Protein AF-A0A1W9QNR8-F1 (afdb_monomer)

Radius of gyration: 27.68 Å; Cα contacts (8 Å, |Δi|>4): 421; chains: 1; bounding box: 66×49×79 Å

Nearest PDB structures (foldseek):
  6i89-assembly1_A  TM=4.759E-01  e=8.189E-02  Escherichia coli
  4jiu-assembly1_A  TM=4.771E-01  e=1.289E-01  Pyrococcus abyssi GE5
  8ueo-assembly1_1Y  TM=5.677E-01  e=3.081E+00  Sus scrofa
  8bef-assembly1_Y  TM=4.023E-01  e=7.255E+00  Arabidopsis thaliana
  8e73-assembly1_AK  TM=3.625E-01  e=7.255E+00  Vigna radiata

Secondary structure (DSSP, 8-state):
-----TT---THHHHHHHHHHHHHHHHHHHHT-S-GGGS-TT-HHHHHHHHHHHHHHHHHHHHHHHHHHS-STTHHHHHHHHHHHHHHHHHHHHTTS-S--EEE-SSEEEETTTTEEEEGGGGGGS-HHHHHHHHHHHHHHHHHHHHHHTTTTS-HHHHHHHHHHHSTTSEEEE-TT--SSEEEETTTTEEEEPHHHHHS-HHHHHHHHHHHHHHHHHHHH-----TT--SHHHHHHHHHHHHHHHHHHHHHHHT--HHHHHHHHHHHHHHHHHHT----GGGTHHHHHHHHHTT-

Structure (mmCIF, N/CA/C/O backbone):
data_AF-A0A1W9QNR8-F1
#
_entry.id   AF-A0A1W9QNR8-F1
#
loop_
_atom_site.group_PDB
_atom_site.id
_atom_site.type_symbol
_atom_site.label_atom_id
_atom_site.label_alt_id
_atom_site.label_comp_id
_atom_site.label_asym_id
_atom_site.label_entity_id
_atom_site.label_seq_id
_atom_site.pdbx_PDB_ins_code
_atom_site.Cartn_x
_atom_site.Cartn_y
_atom_site.Cartn_z
_atom_site.occupancy
_atom_site.B_iso_or_equiv
_atom_site.auth_seq_id
_atom_site.auth_comp_id
_atom_site.auth_asym_id
_atom_site.auth_atom_id
_atom_site.pdbx_PDB_model_num
ATOM 1 N N . MET A 1 1 ? -9.014 -28.540 -17.971 1.00 33.28 1 MET A N 1
ATOM 2 C CA . MET A 1 1 ? -8.002 -27.464 -17.983 1.00 33.28 1 MET A CA 1
ATOM 3 C C . MET A 1 1 ? -8.290 -26.561 -16.801 1.00 33.28 1 MET A C 1
ATOM 5 O O . MET A 1 1 ? -9.314 -25.894 -16.797 1.00 33.28 1 MET A O 1
ATOM 9 N N . LYS A 1 2 ? -7.483 -26.668 -15.746 1.00 29.11 2 LYS A N 1
ATOM 10 C CA . LYS A 1 2 ? -7.668 -25.956 -14.479 1.00 29.11 2 LYS A CA 1
ATOM 11 C C . LYS A 1 2 ? -6.438 -25.060 -14.318 1.00 29.11 2 LYS A C 1
ATOM 13 O O . LYS A 1 2 ? -5.399 -25.532 -13.885 1.00 29.11 2 LYS A O 1
ATOM 18 N N . TYR A 1 3 ? -6.554 -23.819 -14.783 1.00 42.88 3 TYR A N 1
ATOM 19 C CA . TYR A 1 3 ? -5.567 -22.746 -14.610 1.00 42.88 3 TYR A CA 1
ATOM 20 C C . TYR A 1 3 ? -6.232 -21.602 -13.842 1.00 42.88 3 TYR A C 1
ATOM 22 O O . TYR A 1 3 ? -6.360 -20.482 -14.323 1.00 42.88 3 TYR A O 1
ATOM 30 N N . THR A 1 4 ? -6.728 -21.914 -12.652 1.00 38.31 4 THR A N 1
ATOM 31 C CA . THR A 1 4 ? -7.133 -20.905 -11.677 1.00 38.31 4 THR A CA 1
ATOM 32 C C . THR A 1 4 ? -6.400 -21.213 -10.386 1.00 38.31 4 THR A C 1
ATOM 34 O O . THR A 1 4 ? -6.729 -22.156 -9.666 1.00 38.31 4 THR A O 1
ATOM 37 N N . ASP A 1 5 ? -5.332 -20.448 -10.180 1.00 38.22 5 ASP A N 1
ATOM 38 C CA . ASP A 1 5 ? -4.597 -20.342 -8.929 1.00 38.22 5 ASP A CA 1
ATOM 39 C C . ASP A 1 5 ? -5.504 -19.655 -7.882 1.00 38.22 5 ASP A C 1
ATOM 41 O O . ASP A 1 5 ? -6.052 -18.587 -8.175 1.00 38.22 5 ASP A O 1
ATOM 45 N N . PRO A 1 6 ? -5.713 -20.243 -6.689 1.00 42.09 6 PRO A N 1
ATOM 46 C CA . PRO A 1 6 ? -6.524 -19.663 -5.615 1.00 42.09 6 PRO A CA 1
ATOM 47 C C . PRO A 1 6 ? -6.004 -18.336 -5.029 1.00 42.09 6 PRO A C 1
ATOM 49 O O . PRO A 1 6 ? -6.722 -17.723 -4.242 1.00 42.09 6 PRO A O 1
ATOM 52 N N . SER A 1 7 ? -4.785 -17.900 -5.372 1.00 51.69 7 SER A N 1
ATOM 53 C CA . SER A 1 7 ? -4.138 -16.693 -4.824 1.00 51.69 7 SER A CA 1
ATOM 54 C C . SER A 1 7 ? -4.406 -15.394 -5.601 1.00 51.69 7 SER A C 1
ATOM 56 O O . SER A 1 7 ? -4.156 -14.313 -5.078 1.00 51.69 7 SER A O 1
ATOM 58 N N . GLY A 1 8 ? -4.931 -15.461 -6.832 1.00 45.72 8 GLY A N 1
ATOM 59 C CA . GLY A 1 8 ? -5.221 -14.270 -7.649 1.00 45.72 8 GLY A CA 1
ATOM 60 C C . GLY A 1 8 ? -3.993 -13.462 -8.105 1.00 45.72 8 GLY A C 1
ATOM 61 O O . GLY A 1 8 ? -4.160 -12.435 -8.763 1.00 45.72 8 GLY A O 1
ATOM 62 N N . GLU A 1 9 ? -2.773 -13.915 -7.813 1.00 53.03 9 GLU A N 1
ATOM 63 C CA . GLU A 1 9 ? -1.537 -13.207 -8.137 1.00 53.03 9 GLU A CA 1
ATOM 64 C C . GLU A 1 9 ? -0.938 -13.745 -9.445 1.00 53.03 9 GLU A C 1
ATOM 66 O O . GLU A 1 9 ? -0.298 -14.795 -9.500 1.00 53.03 9 GLU A O 1
ATOM 71 N N . ILE A 1 10 ? -1.174 -13.044 -10.556 1.00 60.84 10 ILE A N 1
ATOM 72 C CA . ILE A 1 10 ? -0.630 -13.448 -11.858 1.00 60.84 10 ILE A CA 1
ATOM 73 C C . ILE A 1 10 ? 0.834 -12.992 -11.948 1.00 60.84 10 ILE A C 1
ATOM 75 O O . ILE A 1 10 ? 1.140 -11.980 -12.578 1.00 60.84 10 ILE A O 1
ATOM 79 N N . ILE A 1 11 ? 1.747 -13.765 -11.348 1.00 67.69 11 ILE A N 1
ATOM 80 C CA . ILE A 1 11 ? 3.207 -13.516 -11.325 1.00 67.69 11 ILE A CA 1
ATOM 81 C C . ILE A 1 11 ? 3.779 -13.250 -12.732 1.00 67.69 11 ILE A C 1
ATOM 83 O O . ILE A 1 11 ? 4.736 -12.498 -12.899 1.00 67.69 11 ILE A O 1
ATOM 87 N N . TRP A 1 12 ? 3.170 -13.823 -13.771 1.00 78.44 12 TRP A N 1
ATOM 88 C CA . TRP A 1 12 ? 3.613 -13.684 -15.160 1.00 78.44 12 TRP A CA 1
ATOM 89 C C . TRP A 1 12 ? 3.288 -12.326 -15.796 1.00 78.44 12 TRP A C 1
ATOM 91 O O . TRP A 1 12 ? 3.947 -11.946 -16.760 1.00 78.44 12 TRP A O 1
ATOM 101 N N . VAL A 1 13 ? 2.301 -11.577 -15.289 1.00 84.88 13 VAL A N 1
ATOM 102 C CA . VAL A 1 13 ? 1.873 -10.308 -15.910 1.00 84.88 13 VAL A CA 1
ATOM 103 C C . VAL A 1 13 ? 2.981 -9.248 -15.868 1.00 84.88 13 VAL A C 1
ATOM 105 O O . VAL A 1 13 ? 3.320 -8.731 -16.935 1.00 84.88 13 VAL A O 1
ATOM 108 N N . PRO A 1 14 ? 3.614 -8.953 -14.713 1.00 82.88 14 PRO A N 1
ATOM 109 C CA . PRO A 1 14 ? 4.744 -8.025 -14.660 1.00 82.88 14 PRO A CA 1
ATOM 110 C C . PRO A 1 14 ? 5.913 -8.446 -15.558 1.00 82.88 14 PRO A C 1
ATOM 112 O O . PRO A 1 14 ? 6.543 -7.595 -16.180 1.00 82.88 14 PRO A O 1
ATOM 115 N N . ILE A 1 15 ? 6.166 -9.754 -15.679 1.00 89.06 15 ILE A N 1
ATOM 116 C CA . ILE A 1 15 ? 7.220 -10.310 -16.540 1.00 89.06 15 ILE A CA 1
ATOM 117 C C . ILE A 1 15 ? 6.921 -10.018 -18.009 1.00 89.06 15 ILE A C 1
ATOM 119 O O . ILE A 1 15 ? 7.785 -9.523 -18.727 1.00 89.06 15 ILE A O 1
ATOM 123 N N . VAL A 1 16 ? 5.697 -10.293 -18.465 1.00 90.50 16 VAL A N 1
ATOM 124 C CA . VAL A 1 16 ? 5.299 -10.066 -19.862 1.00 90.50 16 VAL A CA 1
ATOM 125 C C . VAL A 1 16 ? 5.319 -8.576 -20.196 1.00 90.50 16 VAL A C 1
ATOM 127 O O . VAL A 1 16 ? 5.872 -8.197 -21.226 1.00 90.50 16 VAL A O 1
ATOM 130 N N . ILE A 1 17 ? 4.779 -7.721 -19.320 1.00 87.50 17 ILE A N 1
ATOM 131 C CA . ILE A 1 17 ? 4.818 -6.261 -19.503 1.00 87.50 17 ILE A CA 1
ATOM 132 C C . ILE A 1 17 ? 6.269 -5.782 -19.587 1.00 87.50 17 ILE A C 1
ATOM 134 O O . ILE A 1 17 ? 6.630 -5.061 -20.518 1.00 87.50 17 ILE A O 1
ATOM 138 N N . GLY A 1 18 ? 7.108 -6.226 -18.650 1.00 89.12 18 GLY A N 1
ATOM 139 C CA . GLY A 1 18 ? 8.528 -5.910 -18.629 1.00 89.12 18 GLY A CA 1
ATOM 140 C C . GLY A 1 18 ? 9.238 -6.349 -19.908 1.00 89.12 18 GLY A C 1
ATOM 141 O O . GLY A 1 18 ? 9.967 -5.558 -20.499 1.00 89.12 18 GLY A O 1
ATOM 142 N N . ALA A 1 19 ? 8.980 -7.565 -20.391 1.00 93.94 19 ALA A N 1
ATOM 143 C CA . ALA A 1 19 ? 9.580 -8.089 -21.614 1.00 93.94 19 ALA A CA 1
ATOM 144 C C . ALA A 1 19 ? 9.135 -7.321 -22.867 1.00 93.94 19 ALA A C 1
ATOM 146 O O . ALA A 1 19 ? 9.961 -7.030 -23.731 1.00 93.94 19 ALA A O 1
ATOM 147 N N . VAL A 1 20 ? 7.859 -6.941 -22.970 1.00 94.56 20 VAL A N 1
ATOM 148 C CA . VAL A 1 20 ? 7.348 -6.141 -24.098 1.00 94.56 20 VAL A CA 1
ATOM 149 C C . VAL A 1 20 ? 7.989 -4.753 -24.115 1.00 94.56 20 VAL A C 1
ATOM 151 O O . VAL A 1 20 ? 8.515 -4.333 -25.147 1.00 94.56 20 VAL A O 1
ATOM 154 N N . ILE A 1 21 ? 8.011 -4.064 -22.969 1.00 90.88 21 ILE A N 1
ATOM 155 C CA . ILE A 1 21 ? 8.660 -2.751 -22.841 1.00 90.88 21 ILE A CA 1
ATOM 156 C C . ILE A 1 21 ? 10.156 -2.878 -23.139 1.00 90.88 21 ILE A C 1
ATOM 158 O O . ILE A 1 21 ? 10.699 -2.099 -23.918 1.00 90.88 21 ILE A O 1
ATOM 162 N N . GLY A 1 22 ? 10.820 -3.886 -22.575 1.00 92.81 22 GLY A N 1
ATOM 163 C CA . GLY A 1 22 ? 12.239 -4.140 -22.781 1.00 92.81 22 GLY A CA 1
ATOM 164 C C . GLY A 1 22 ? 12.587 -4.420 -24.243 1.00 92.81 22 GLY A C 1
ATOM 1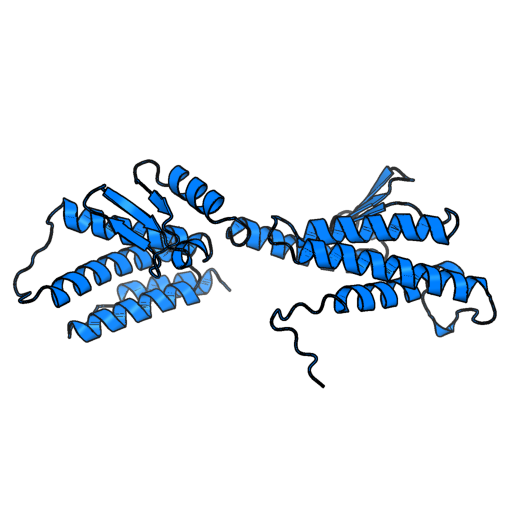65 O O . GLY A 1 22 ? 13.550 -3.854 -24.756 1.00 92.81 22 GLY A O 1
ATOM 166 N N . THR A 1 23 ? 11.768 -5.207 -24.948 1.00 96.50 23 THR A N 1
ATOM 167 C CA . THR A 1 23 ? 11.908 -5.450 -26.395 1.00 96.50 23 THR A CA 1
ATOM 168 C C . THR A 1 23 ? 11.868 -4.137 -27.170 1.00 96.50 23 THR A C 1
ATOM 170 O O . THR A 1 23 ? 12.724 -3.883 -28.019 1.00 96.50 23 THR A O 1
ATOM 173 N N . TYR A 1 24 ? 10.889 -3.286 -26.854 1.00 94.44 24 TYR A N 1
ATOM 174 C CA . TYR A 1 24 ? 10.724 -1.992 -27.505 1.00 94.44 24 TYR A CA 1
ATOM 175 C C . TYR A 1 24 ? 11.905 -1.050 -27.233 1.00 94.44 24 TYR A C 1
ATOM 177 O O . TYR A 1 24 ? 12.427 -0.422 -28.157 1.00 94.44 24 TYR A O 1
ATOM 185 N N . MET A 1 25 ? 12.377 -0.993 -25.985 1.00 93.38 25 MET A N 1
ATOM 186 C CA . MET A 1 25 ? 13.546 -0.194 -25.612 1.00 93.38 25 MET A CA 1
ATOM 187 C C . MET A 1 25 ? 14.819 -0.703 -26.295 1.00 93.38 25 MET A C 1
ATOM 189 O O . MET A 1 25 ? 15.598 0.099 -26.799 1.00 93.38 25 MET A O 1
ATOM 193 N N . GLY A 1 26 ? 15.004 -2.022 -26.391 1.00 92.62 26 GLY A N 1
ATOM 194 C CA . GLY A 1 26 ? 16.117 -2.630 -27.119 1.00 92.62 26 GLY A CA 1
ATOM 195 C C . GLY A 1 26 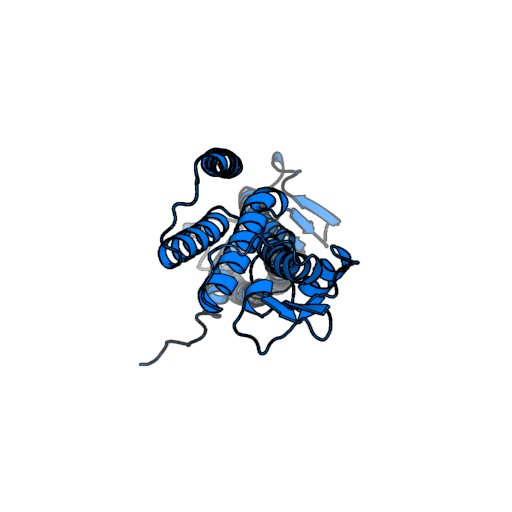? 16.113 -2.276 -28.610 1.00 92.62 26 GLY A C 1
ATOM 196 O O . GLY A 1 26 ? 17.136 -1.846 -29.145 1.00 92.62 26 GLY A O 1
ATOM 197 N N . GLY A 1 27 ? 14.956 -2.379 -29.273 1.00 93.62 27 GLY A N 1
ATOM 198 C CA . GLY A 1 27 ? 14.793 -1.967 -30.673 1.00 93.62 27 GLY A CA 1
ATOM 199 C C . GLY A 1 27 ? 15.075 -0.477 -30.885 1.00 93.62 27 GLY A C 1
ATOM 200 O O . GLY A 1 27 ? 15.816 -0.114 -31.802 1.00 93.62 27 GLY A O 1
ATOM 201 N N . THR A 1 28 ? 14.586 0.363 -29.970 1.00 93.75 28 THR A N 1
ATOM 202 C CA . THR A 1 28 ? 14.855 1.808 -29.960 1.00 93.75 28 THR A CA 1
ATOM 203 C C . THR A 1 28 ? 16.351 2.096 -29.836 1.00 93.75 28 THR A C 1
ATOM 205 O O . THR A 1 28 ? 16.889 2.888 -30.602 1.00 93.75 28 THR A O 1
ATOM 208 N N . LEU A 1 29 ? 17.055 1.428 -28.916 1.00 93.00 29 LEU A N 1
ATOM 209 C CA . LEU A 1 29 ? 18.497 1.609 -28.705 1.00 93.00 29 LEU A CA 1
ATOM 210 C C . LEU A 1 29 ? 19.339 1.121 -29.891 1.00 93.00 29 LEU A C 1
ATOM 212 O O . LEU A 1 29 ? 20.359 1.727 -30.216 1.00 93.00 29 LEU A O 1
ATOM 216 N N . ALA A 1 30 ? 18.934 0.034 -30.553 1.00 94.38 30 ALA A N 1
ATOM 217 C CA . ALA A 1 30 ? 19.658 -0.476 -31.714 1.00 94.38 30 ALA A CA 1
ATOM 218 C C . ALA A 1 30 ? 19.611 0.487 -32.907 1.00 94.38 30 ALA A C 1
ATOM 220 O O . ALA A 1 30 ? 20.623 0.616 -33.604 1.00 94.38 30 ALA A O 1
ATOM 221 N N . ASN A 1 31 ? 18.465 1.151 -33.093 1.00 94.81 31 ASN A N 1
ATOM 222 C CA . ASN A 1 31 ? 18.139 1.974 -34.260 1.00 94.81 31 ASN A CA 1
ATOM 223 C C . ASN A 1 31 ? 18.207 3.485 -33.999 1.00 94.81 31 ASN A C 1
ATOM 225 O O . ASN A 1 31 ? 18.169 4.264 -34.945 1.00 94.81 31 ASN A O 1
ATOM 229 N N . ASN A 1 32 ? 18.323 3.904 -32.736 1.00 92.44 32 ASN A N 1
ATOM 230 C CA . ASN A 1 32 ? 18.239 5.301 -32.306 1.00 92.44 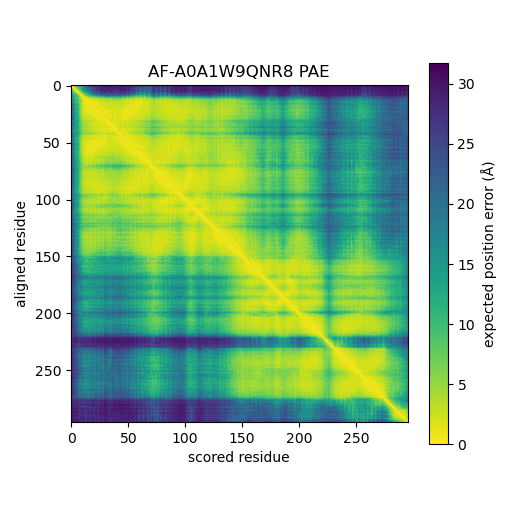32 ASN A CA 1
ATOM 231 C C . ASN A 1 32 ? 16.949 6.007 -32.781 1.00 92.44 32 ASN A C 1
ATOM 233 O O . ASN A 1 32 ? 16.954 7.198 -33.088 1.00 92.44 32 ASN A O 1
ATOM 237 N N . ASP A 1 33 ? 15.847 5.258 -32.855 1.00 92.19 33 ASP A N 1
ATOM 238 C CA . ASP A 1 33 ? 14.534 5.735 -33.295 1.00 92.19 33 ASP A CA 1
ATOM 239 C C . ASP A 1 33 ? 13.441 5.057 -32.461 1.00 92.19 33 ASP A C 1
ATOM 241 O O . ASP A 1 33 ? 13.466 3.844 -32.258 1.00 92.19 33 ASP A O 1
ATOM 245 N N . TYR A 1 34 ? 12.474 5.833 -31.978 1.00 89.56 34 TYR A N 1
ATOM 246 C CA . TYR A 1 34 ? 11.337 5.325 -31.210 1.00 89.56 34 TYR A CA 1
ATOM 247 C C . TYR A 1 34 ? 10.250 4.703 -32.095 1.00 89.56 34 TYR A C 1
ATOM 249 O O . TYR A 1 34 ? 9.388 4.001 -31.582 1.00 89.56 34 TYR A O 1
ATOM 257 N N . ASN A 1 35 ? 10.245 4.946 -33.408 1.00 92.94 35 ASN A N 1
ATOM 258 C CA . ASN A 1 35 ? 9.248 4.383 -34.310 1.00 92.94 35 ASN A CA 1
ATOM 259 C C . ASN A 1 35 ? 9.657 2.977 -34.791 1.00 92.94 35 ASN A C 1
ATOM 261 O O . ASN A 1 35 ? 10.582 2.873 -35.600 1.00 92.94 35 ASN A O 1
ATOM 265 N N . PRO A 1 36 ? 8.940 1.901 -34.405 1.00 92.31 36 PRO A N 1
ATOM 266 C CA . PRO A 1 36 ? 9.285 0.544 -34.825 1.00 92.31 36 PRO A CA 1
ATOM 267 C C . PRO A 1 36 ? 9.243 0.339 -36.337 1.00 92.31 36 PRO A C 1
ATOM 269 O O . PRO A 1 36 ? 10.004 -0.457 -36.873 1.00 92.31 36 PRO A O 1
ATOM 272 N N . ALA A 1 37 ? 8.400 1.092 -37.050 1.00 95.94 37 ALA A N 1
ATOM 273 C CA . ALA A 1 37 ? 8.314 0.997 -38.505 1.00 95.94 37 ALA A CA 1
ATOM 274 C C . ALA A 1 37 ? 9.604 1.444 -39.218 1.00 95.94 37 ALA A C 1
ATOM 276 O O . ALA A 1 37 ? 9.826 1.058 -40.362 1.00 95.94 37 ALA A O 1
ATOM 277 N N . ASN A 1 38 ? 10.445 2.236 -38.545 1.00 95.25 38 ASN A N 1
ATOM 278 C CA . ASN A 1 38 ? 11.709 2.736 -39.081 1.00 95.25 38 ASN A CA 1
ATOM 279 C C . ASN A 1 38 ? 12.909 1.851 -38.710 1.00 95.25 38 ASN A C 1
ATOM 281 O O . ASN A 1 38 ? 14.033 2.156 -39.105 1.00 95.25 38 ASN A O 1
ATOM 285 N N . TRP A 1 39 ? 12.709 0.791 -37.923 1.00 96.94 39 TRP A N 1
ATOM 286 C CA . TRP A 1 39 ? 13.813 -0.053 -37.478 1.00 96.94 39 TRP A CA 1
ATOM 287 C C . TRP A 1 39 ? 14.366 -0.911 -38.614 1.00 96.94 39 TRP A C 1
ATOM 289 O O . TRP A 1 39 ? 13.632 -1.463 -39.435 1.00 96.94 39 TRP A O 1
ATOM 299 N N . ASP A 1 40 ? 15.685 -1.081 -38.624 1.00 95.75 40 ASP A N 1
ATOM 300 C CA . ASP A 1 40 ? 16.362 -1.975 -39.548 1.00 95.75 40 ASP A CA 1
ATOM 301 C C . ASP A 1 40 ? 16.245 -3.426 -39.063 1.00 95.75 40 ASP A C 1
ATOM 303 O O . ASP A 1 40 ? 17.084 -3.938 -38.315 1.00 95.75 40 ASP A O 1
ATOM 307 N N . TYR A 1 41 ? 15.187 -4.104 -39.506 1.00 95.31 41 TYR A N 1
ATOM 308 C CA . TYR A 1 4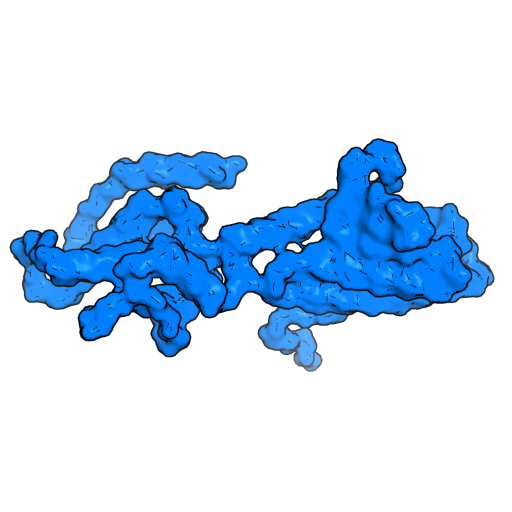1 ? 14.943 -5.520 -39.220 1.00 95.31 41 TYR A CA 1
ATOM 309 C C . TYR A 1 41 ? 15.865 -6.481 -39.983 1.00 95.31 41 TYR A C 1
ATOM 311 O O . TYR A 1 41 ? 15.836 -7.683 -39.711 1.00 95.31 41 TYR A O 1
ATOM 319 N N . SER A 1 42 ? 16.689 -5.988 -40.914 1.00 95.50 42 SER A N 1
ATOM 320 C CA . SER A 1 42 ? 17.728 -6.801 -41.557 1.00 95.50 42 SER A CA 1
ATOM 321 C C . SER A 1 42 ? 18.994 -6.910 -40.695 1.00 95.50 42 SER A C 1
ATOM 323 O O . SER A 1 42 ? 19.799 -7.825 -40.875 1.00 95.50 42 SER A O 1
ATOM 325 N N . SER A 1 43 ? 19.144 -6.023 -39.705 1.00 94.44 43 SER A N 1
ATOM 326 C CA . SER A 1 43 ? 20.289 -5.987 -38.803 1.00 94.44 43 SER A CA 1
ATOM 327 C C . SER A 1 43 ? 20.174 -6.998 -37.662 1.00 94.44 43 SER A C 1
ATOM 329 O O . SER A 1 43 ? 19.257 -6.954 -36.836 1.00 94.44 43 SER A O 1
ATOM 331 N N . GLY A 1 44 ? 21.190 -7.857 -37.529 1.00 92.81 44 GLY A N 1
ATOM 332 C CA . GLY A 1 44 ? 21.341 -8.737 -36.366 1.00 92.81 44 GLY A CA 1
ATOM 333 C C . GLY A 1 44 ? 21.454 -7.972 -35.038 1.00 92.81 44 GLY A C 1
ATOM 334 O O . GLY A 1 44 ? 21.078 -8.505 -33.996 1.00 92.81 44 GLY A O 1
ATOM 335 N N . LYS A 1 45 ? 21.897 -6.702 -35.066 1.00 93.62 45 LYS A N 1
ATOM 336 C CA . LYS A 1 45 ? 21.935 -5.826 -33.883 1.00 93.62 45 LYS A CA 1
ATOM 337 C C . LYS A 1 45 ? 20.524 -5.508 -33.382 1.00 93.62 45 LYS A C 1
ATOM 339 O O . LYS A 1 45 ? 20.298 -5.576 -32.178 1.00 93.62 45 LYS A O 1
ATOM 344 N N . THR A 1 46 ? 19.584 -5.210 -34.284 1.00 95.44 46 THR A N 1
ATOM 345 C CA . THR A 1 46 ? 18.180 -4.928 -33.938 1.00 95.44 46 THR A CA 1
ATOM 346 C C . THR A 1 46 ? 17.558 -6.116 -33.216 1.00 95.44 46 THR A C 1
ATOM 348 O O . THR A 1 46 ? 17.078 -5.969 -32.094 1.00 95.44 46 THR A O 1
ATOM 351 N N . TRP A 1 47 ? 17.661 -7.313 -33.796 1.00 95.62 47 TRP A N 1
ATOM 352 C CA . TRP A 1 47 ? 17.152 -8.537 -33.174 1.00 95.62 47 TRP A CA 1
ATOM 353 C C . TRP A 1 47 ? 17.861 -8.874 -31.860 1.00 95.62 47 TRP A C 1
ATOM 355 O O . TRP A 1 47 ? 17.201 -9.232 -30.886 1.00 95.62 47 TRP A O 1
ATOM 365 N N . GLY A 1 48 ? 19.187 -8.719 -31.807 1.00 94.56 48 GLY A N 1
ATOM 366 C CA . GLY A 1 48 ? 19.977 -8.974 -30.604 1.00 94.56 48 GLY A CA 1
ATOM 367 C C . GLY A 1 48 ? 19.596 -8.060 -29.439 1.00 94.56 48 GLY A C 1
ATOM 368 O O . GLY A 1 48 ? 19.390 -8.539 -28.326 1.00 94.56 48 GLY A O 1
ATOM 369 N N . TYR A 1 49 ? 19.440 -6.757 -29.686 1.00 96.75 49 TYR A N 1
ATOM 370 C CA . TYR A 1 49 ? 19.057 -5.795 -28.650 1.00 96.75 49 TYR A CA 1
ATOM 371 C C . TYR A 1 49 ? 17.585 -5.944 -28.260 1.00 96.75 49 TYR A C 1
ATOM 373 O O . TYR A 1 49 ? 17.271 -5.834 -27.081 1.00 96.75 49 TYR A O 1
ATOM 381 N N . MET A 1 50 ? 16.685 -6.235 -29.205 1.00 97.31 50 MET A N 1
ATOM 382 C CA . MET A 1 50 ? 15.288 -6.563 -28.895 1.00 97.31 50 MET A CA 1
ATOM 383 C C . MET A 1 50 ? 15.198 -7.794 -27.984 1.00 97.31 50 MET A C 1
ATOM 385 O O . MET A 1 50 ? 14.500 -7.753 -26.976 1.00 97.31 50 MET A O 1
ATOM 389 N N . ALA A 1 51 ? 15.937 -8.865 -28.289 1.00 96.06 51 ALA A N 1
ATOM 390 C CA . ALA A 1 51 ? 15.966 -10.073 -27.466 1.00 96.06 51 ALA A CA 1
ATOM 391 C C . ALA A 1 51 ? 16.611 -9.828 -26.090 1.00 96.06 51 ALA A C 1
ATOM 393 O O . ALA A 1 51 ? 16.054 -10.233 -25.069 1.00 96.06 51 ALA A O 1
ATOM 394 N N . GLY A 1 52 ? 17.750 -9.127 -26.043 1.00 94.94 52 GLY A N 1
ATOM 395 C CA . GLY A 1 52 ? 18.408 -8.741 -24.790 1.00 94.94 52 GLY A CA 1
ATOM 396 C C . GLY A 1 52 ? 17.512 -7.860 -23.920 1.00 94.94 52 GLY A C 1
ATOM 397 O O . GLY A 1 52 ? 17.347 -8.119 -22.727 1.00 94.94 52 GLY A O 1
ATOM 398 N N . GLY A 1 53 ? 16.850 -6.886 -24.542 1.00 94.62 53 GLY A N 1
ATOM 399 C CA . GLY A 1 53 ? 15.850 -6.034 -23.917 1.00 94.62 53 GLY A CA 1
ATOM 400 C C . GLY A 1 53 ? 14.658 -6.826 -23.386 1.00 94.62 53 GLY A C 1
ATOM 401 O O . GLY A 1 53 ? 14.246 -6.593 -22.255 1.00 94.62 53 GLY A O 1
ATOM 402 N N . ALA A 1 54 ? 14.138 -7.801 -24.135 1.00 96.38 54 ALA A N 1
ATOM 403 C CA . ALA A 1 54 ? 13.045 -8.662 -23.683 1.00 96.38 54 ALA A CA 1
ATOM 404 C C . ALA A 1 54 ? 13.408 -9.445 -22.413 1.00 96.38 54 ALA A C 1
ATOM 406 O O . ALA A 1 54 ? 12.632 -9.485 -21.459 1.00 96.38 54 ALA A O 1
ATOM 407 N N . ILE A 1 55 ? 14.603 -10.044 -22.389 1.00 96.12 55 ILE A N 1
ATOM 408 C CA . ILE A 1 55 ? 15.095 -10.824 -21.249 1.00 96.12 55 ILE A CA 1
ATOM 409 C C . ILE A 1 55 ? 15.271 -9.920 -20.029 1.00 96.12 55 ILE A C 1
ATOM 411 O O . ILE A 1 55 ? 14.715 -10.200 -18.968 1.00 96.12 55 ILE A O 1
ATOM 415 N N . VAL A 1 56 ? 16.010 -8.818 -20.181 1.00 95.25 56 VAL A N 1
ATOM 416 C CA . VAL A 1 56 ? 16.283 -7.887 -19.078 1.00 95.25 56 VAL A CA 1
ATOM 417 C C . VAL A 1 56 ? 14.996 -7.250 -18.574 1.00 95.25 56 VAL A C 1
ATOM 419 O O . VAL A 1 56 ? 14.748 -7.257 -17.373 1.00 95.25 56 VAL A O 1
ATOM 422 N N . GLY A 1 57 ? 14.136 -6.785 -19.477 1.00 91.94 57 GLY A N 1
ATOM 423 C CA . GLY A 1 57 ? 12.845 -6.210 -19.130 1.00 91.94 57 GLY A CA 1
ATOM 424 C C . GLY A 1 57 ? 11.948 -7.203 -18.393 1.00 91.94 57 GLY A C 1
ATOM 425 O O . GLY A 1 57 ? 11.325 -6.835 -17.400 1.00 91.94 57 GLY A O 1
ATOM 426 N N . GLY A 1 58 ? 11.920 -8.472 -18.812 1.00 91.50 58 GLY A N 1
ATOM 427 C CA . GLY A 1 58 ? 11.172 -9.523 -18.122 1.00 91.50 58 GLY A CA 1
ATOM 428 C C . GLY A 1 58 ? 11.686 -9.788 -16.705 1.00 91.50 58 GLY A C 1
ATOM 429 O O . GLY A 1 58 ? 10.891 -9.866 -15.767 1.00 91.50 58 GLY A O 1
ATOM 430 N N . ILE A 1 59 ? 13.009 -9.854 -16.525 1.00 93.38 59 ILE A N 1
ATOM 431 C CA . ILE A 1 59 ? 13.641 -10.010 -15.205 1.00 93.38 59 ILE A CA 1
ATOM 432 C C . ILE A 1 59 ? 13.346 -8.788 -14.322 1.00 93.38 59 ILE A C 1
ATOM 434 O O . ILE A 1 59 ? 12.954 -8.936 -13.166 1.00 93.38 59 ILE A O 1
ATOM 438 N N . SER A 1 60 ? 13.470 -7.574 -14.853 1.00 90.88 60 SER A N 1
ATOM 439 C CA . SER A 1 60 ? 13.127 -6.346 -14.130 1.00 90.88 60 SER A CA 1
ATOM 440 C C . SER A 1 60 ? 11.659 -6.296 -13.727 1.00 90.88 60 SER A C 1
ATOM 442 O O . SER A 1 60 ? 11.351 -5.919 -12.598 1.00 90.88 60 SER A O 1
ATOM 444 N N . GLY A 1 61 ? 10.759 -6.711 -14.621 1.00 86.69 61 GLY A N 1
ATOM 445 C CA . GLY A 1 61 ? 9.331 -6.838 -14.345 1.00 86.69 61 GLY A CA 1
ATOM 446 C C . GLY A 1 61 ? 9.044 -7.839 -13.227 1.00 86.69 61 GLY A C 1
ATOM 447 O O . GLY A 1 61 ? 8.255 -7.536 -12.335 1.00 86.69 61 GLY A O 1
ATOM 448 N N . TYR A 1 62 ? 9.739 -8.982 -13.217 1.00 89.88 62 TYR A N 1
ATOM 449 C CA . TYR A 1 62 ? 9.667 -9.963 -12.130 1.00 89.88 62 TYR A CA 1
ATOM 450 C C . TYR A 1 62 ? 10.064 -9.353 -10.780 1.00 89.88 62 TYR A C 1
ATOM 452 O O . TYR A 1 62 ? 9.276 -9.387 -9.837 1.00 89.88 62 TYR A O 1
ATOM 460 N N . PHE A 1 63 ? 11.256 -8.753 -10.685 1.00 88.06 63 PHE A N 1
ATOM 461 C CA . PHE A 1 63 ? 11.739 -8.171 -9.428 1.00 88.06 63 PHE A CA 1
ATOM 462 C C . PHE A 1 63 ? 10.873 -6.997 -8.962 1.00 88.06 63 PHE A C 1
ATOM 464 O O . PHE A 1 63 ? 10.537 -6.918 -7.783 1.00 88.06 63 PHE A O 1
ATOM 471 N N . GLY A 1 64 ? 10.477 -6.109 -9.878 1.00 86.38 64 GLY A N 1
ATOM 472 C CA . GLY A 1 64 ? 9.595 -4.986 -9.566 1.00 86.38 64 GLY A CA 1
ATOM 473 C C . GLY A 1 64 ? 8.236 -5.435 -9.054 1.00 86.38 64 GLY A C 1
ATOM 474 O O . GLY A 1 64 ? 7.779 -4.940 -8.028 1.00 86.38 64 GLY A O 1
ATOM 475 N N . GLY A 1 65 ? 7.619 -6.401 -9.741 1.00 83.94 65 GLY A N 1
ATOM 476 C CA . GLY A 1 65 ? 6.332 -6.971 -9.353 1.00 83.94 65 GLY A CA 1
ATOM 477 C C . GLY A 1 65 ? 6.397 -7.694 -8.012 1.00 83.94 65 GLY A C 1
ATOM 478 O O . GLY A 1 65 ? 5.566 -7.436 -7.150 1.00 83.94 65 GLY A O 1
ATOM 479 N N . MET A 1 66 ? 7.421 -8.527 -7.801 1.00 87.50 66 MET A N 1
ATOM 480 C CA . MET A 1 66 ? 7.619 -9.258 -6.548 1.00 87.50 66 MET A CA 1
ATOM 481 C C . MET A 1 66 ? 7.793 -8.311 -5.359 1.00 87.50 66 MET A C 1
ATOM 483 O O . MET A 1 66 ? 7.183 -8.528 -4.319 1.00 87.50 66 MET A O 1
ATOM 487 N N . ILE A 1 67 ? 8.599 -7.253 -5.501 1.00 85.38 67 ILE A N 1
ATOM 488 C CA . ILE A 1 67 ? 8.788 -6.274 -4.425 1.00 85.38 67 ILE A CA 1
ATOM 489 C C . ILE A 1 67 ? 7.500 -5.478 -4.200 1.00 85.38 67 ILE A C 1
ATOM 491 O O . ILE A 1 67 ? 7.086 -5.342 -3.053 1.00 85.38 67 ILE A O 1
ATOM 495 N N . ALA A 1 68 ? 6.833 -5.004 -5.256 1.00 82.31 68 ALA A N 1
ATOM 496 C CA . ALA A 1 68 ? 5.587 -4.242 -5.139 1.00 82.31 68 ALA A CA 1
ATOM 497 C C . ALA A 1 68 ? 4.447 -5.045 -4.486 1.00 82.31 68 ALA A C 1
ATOM 499 O O . ALA A 1 68 ? 3.645 -4.478 -3.742 1.00 82.31 68 ALA A O 1
ATOM 500 N N . ALA A 1 69 ? 4.418 -6.361 -4.711 1.00 77.81 69 ALA A N 1
ATOM 501 C CA . ALA A 1 69 ? 3.487 -7.296 -4.086 1.00 77.81 69 ALA A CA 1
ATOM 502 C C . ALA A 1 69 ? 3.728 -7.511 -2.585 1.00 77.81 69 ALA A C 1
ATOM 504 O O . ALA A 1 69 ? 2.832 -7.963 -1.874 1.00 77.81 69 ALA A O 1
ATOM 505 N N . THR A 1 70 ? 4.917 -7.182 -2.072 1.00 78.44 70 THR A N 1
ATOM 506 C CA . THR A 1 70 ? 5.175 -7.310 -0.636 1.00 78.44 70 THR A CA 1
ATOM 507 C C . THR A 1 70 ? 4.356 -6.307 0.180 1.00 78.44 70 THR A C 1
ATOM 509 O O . THR A 1 70 ? 3.992 -5.221 -0.277 1.00 78.44 70 THR A O 1
ATOM 512 N N . GLU A 1 71 ? 4.100 -6.656 1.438 1.00 72.69 71 GLU A N 1
ATOM 513 C CA . GLU A 1 71 ? 3.403 -5.792 2.397 1.00 72.69 71 GLU A CA 1
ATOM 514 C C . GLU A 1 71 ? 4.344 -4.807 3.110 1.00 72.69 71 GLU A C 1
ATOM 516 O O . GLU A 1 71 ? 3.938 -4.143 4.060 1.00 72.69 71 GLU A O 1
ATOM 521 N N . ILE A 1 72 ? 5.601 -4.687 2.668 1.00 78.69 72 ILE A N 1
ATOM 522 C CA . ILE A 1 72 ? 6.563 -3.789 3.310 1.00 78.69 72 ILE A CA 1
ATOM 523 C C . ILE A 1 72 ? 6.210 -2.315 3.042 1.00 78.69 72 ILE A C 1
ATOM 525 O O . ILE A 1 72 ? 5.641 -1.980 1.996 1.00 78.69 72 ILE A O 1
ATOM 529 N N . PRO A 1 73 ? 6.588 -1.395 3.945 1.00 78.81 73 PRO A N 1
ATOM 530 C CA . PRO A 1 73 ? 6.452 0.031 3.693 1.00 78.81 73 PRO A CA 1
ATOM 531 C C . PRO A 1 73 ? 7.145 0.448 2.392 1.00 78.81 73 PRO A C 1
ATOM 533 O O . PRO A 1 73 ? 8.299 0.096 2.157 1.00 78.81 73 PRO A O 1
ATOM 536 N N . MET A 1 74 ? 6.451 1.250 1.582 1.00 86.00 74 MET A N 1
ATOM 537 C CA . MET A 1 74 ? 6.953 1.760 0.300 1.00 86.00 74 MET A CA 1
ATOM 538 C C . MET A 1 74 ? 7.257 0.664 -0.741 1.00 86.00 74 MET A C 1
ATOM 540 O O . MET A 1 74 ? 8.192 0.802 -1.534 1.00 86.00 74 MET A O 1
ATOM 544 N N . SER A 1 75 ? 6.502 -0.443 -0.735 1.00 86.75 75 SER A N 1
ATOM 545 C CA . SER A 1 75 ? 6.743 -1.584 -1.624 1.00 86.75 75 SER A CA 1
ATOM 546 C C . SER A 1 75 ? 6.703 -1.220 -3.114 1.00 86.75 75 SER A C 1
ATOM 548 O O . SER A 1 75 ? 7.542 -1.709 -3.871 1.00 86.75 75 SER A O 1
ATOM 550 N N . ASN A 1 76 ? 5.816 -0.318 -3.555 1.00 86.44 76 ASN A N 1
ATOM 551 C CA . ASN A 1 76 ? 5.793 0.123 -4.953 1.00 86.44 76 ASN A CA 1
ATOM 552 C C . ASN A 1 76 ? 7.038 0.950 -5.293 1.00 86.44 76 ASN A C 1
ATOM 554 O O . ASN A 1 76 ? 7.667 0.709 -6.323 1.00 86.44 76 ASN A O 1
ATOM 558 N N . THR A 1 77 ? 7.441 1.885 -4.428 1.00 90.06 77 THR A N 1
ATOM 559 C CA . THR A 1 77 ? 8.672 2.672 -4.611 1.00 90.06 77 THR A CA 1
ATOM 560 C C . THR A 1 77 ? 9.907 1.775 -4.661 1.00 90.06 77 THR A C 1
ATOM 562 O O . THR A 1 77 ? 10.742 1.922 -5.554 1.00 90.06 77 THR A O 1
ATOM 565 N N . LEU A 1 78 ? 10.014 0.810 -3.745 1.00 91.31 78 LEU A N 1
ATOM 566 C CA . LEU A 1 78 ? 11.108 -0.162 -3.728 1.00 91.31 78 LEU A CA 1
ATOM 567 C C . LEU A 1 78 ? 11.072 -1.074 -4.960 1.00 91.31 78 LEU A C 1
ATOM 569 O O . LEU A 1 78 ? 12.125 -1.408 -5.501 1.00 91.31 78 LEU A O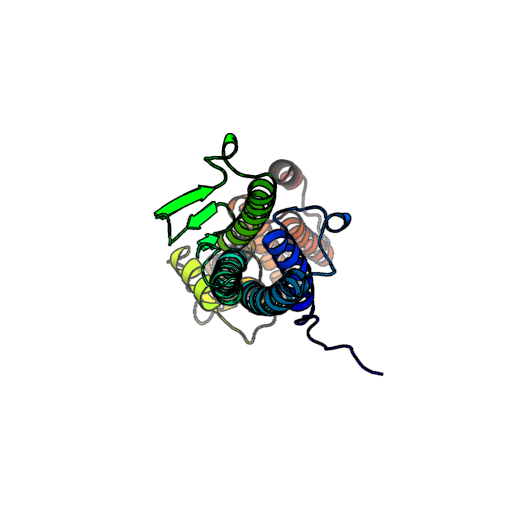 1
ATOM 573 N N . GLY A 1 79 ? 9.881 -1.424 -5.450 1.00 91.38 79 GLY A N 1
ATOM 574 C CA . GLY A 1 79 ? 9.702 -2.154 -6.701 1.00 91.38 79 GLY A CA 1
ATOM 575 C C . GLY A 1 79 ? 10.202 -1.366 -7.909 1.00 91.38 79 GLY A C 1
ATOM 576 O O . GLY A 1 79 ? 10.936 -1.914 -8.729 1.00 91.38 79 GLY A O 1
ATOM 577 N N . ILE A 1 80 ? 9.900 -0.065 -7.987 1.00 92.38 80 ILE A N 1
ATOM 578 C CA . ILE A 1 80 ? 10.436 0.831 -9.027 1.00 92.38 80 ILE A CA 1
ATOM 579 C C . ILE A 1 80 ? 11.966 0.889 -8.949 1.00 92.38 80 ILE A C 1
ATOM 581 O O . ILE A 1 80 ? 12.643 0.750 -9.971 1.00 92.38 80 ILE A O 1
ATOM 585 N N . MET A 1 81 ? 12.521 1.054 -7.747 1.00 94.81 81 MET A N 1
ATOM 586 C CA . MET A 1 81 ? 13.969 1.081 -7.523 1.00 94.81 81 MET A CA 1
ATOM 587 C C . MET A 1 81 ? 14.639 -0.221 -7.963 1.00 94.81 81 MET A C 1
ATOM 589 O O . MET A 1 81 ? 15.586 -0.189 -8.748 1.00 94.81 81 MET A O 1
ATOM 593 N N . GLY A 1 82 ? 14.122 -1.365 -7.512 1.00 92.62 82 GLY A N 1
ATOM 594 C CA . GLY A 1 82 ? 14.648 -2.680 -7.863 1.00 92.62 82 GLY A CA 1
ATOM 595 C C . GLY A 1 82 ? 14.562 -2.954 -9.364 1.00 92.62 82 GLY A C 1
ATOM 596 O O . GLY A 1 82 ? 15.569 -3.284 -9.990 1.00 92.62 82 GLY A O 1
ATOM 597 N N . ALA A 1 83 ? 13.389 -2.751 -9.966 1.00 92.75 83 ALA A N 1
ATOM 598 C CA . ALA A 1 83 ? 13.181 -2.980 -11.393 1.00 92.75 83 ALA A CA 1
ATOM 599 C C . ALA A 1 83 ? 14.069 -2.087 -12.264 1.00 92.75 83 ALA A C 1
ATOM 601 O O . ALA A 1 83 ? 14.684 -2.572 -13.215 1.00 92.75 83 ALA A O 1
ATOM 602 N N . SER A 1 84 ? 14.150 -0.792 -11.941 1.00 94.12 84 SER A N 1
ATOM 603 C CA . SER A 1 84 ? 14.927 0.173 -12.725 1.00 94.12 84 SER A CA 1
ATOM 604 C C . SER A 1 84 ? 16.428 -0.088 -12.649 1.00 94.12 84 SER A C 1
ATOM 606 O O . SER A 1 84 ? 17.092 -0.021 -13.682 1.00 94.12 84 SER A O 1
ATOM 608 N N . LEU A 1 85 ? 16.950 -0.455 -11.473 1.00 95.50 85 LEU A N 1
ATOM 609 C CA . LEU A 1 85 ? 18.357 -0.810 -11.312 1.00 95.50 85 LEU A CA 1
ATOM 610 C C . LEU A 1 85 ? 18.707 -2.090 -12.080 1.00 95.50 85 LEU A C 1
ATOM 612 O O . LEU A 1 85 ? 19.678 -2.107 -12.832 1.00 95.50 85 LEU A O 1
ATOM 616 N N . VAL A 1 86 ? 17.898 -3.147 -11.944 1.00 94.75 86 VAL A N 1
ATOM 617 C CA . VAL A 1 86 ? 18.100 -4.393 -12.705 1.00 94.75 86 VAL A CA 1
ATOM 618 C C . VAL A 1 86 ? 18.030 -4.120 -14.209 1.00 94.75 86 VAL A C 1
ATOM 620 O O . VAL A 1 86 ? 18.852 -4.632 -14.969 1.00 94.75 86 VAL A O 1
ATOM 623 N N . ASN A 1 87 ? 17.101 -3.256 -14.635 1.00 94.31 87 ASN A N 1
ATOM 624 C CA . ASN A 1 87 ? 16.927 -2.926 -16.046 1.00 94.31 87 ASN A CA 1
ATOM 625 C C . ASN A 1 87 ? 18.134 -2.161 -16.594 1.00 94.31 87 ASN A C 1
ATOM 627 O O . ASN A 1 87 ? 18.630 -2.489 -17.669 1.00 94.31 87 ASN A O 1
ATOM 631 N N . SER A 1 88 ? 18.616 -1.147 -15.872 1.00 94.19 88 SER A N 1
ATOM 632 C CA . SER A 1 88 ? 19.726 -0.307 -16.330 1.00 94.19 88 SER A CA 1
ATOM 633 C C . SER A 1 88 ? 21.048 -1.076 -16.359 1.00 94.19 88 SER A C 1
ATOM 635 O O . SER A 1 88 ? 21.775 -0.993 -17.347 1.00 94.19 88 SER A O 1
ATOM 637 N N . VAL A 1 89 ? 21.318 -1.908 -15.345 1.00 94.94 89 VAL A N 1
ATOM 638 C CA . VAL A 1 89 ? 22.488 -2.800 -15.318 1.00 94.94 89 VAL A CA 1
ATOM 639 C C . VAL A 1 89 ? 22.416 -3.819 -16.452 1.00 94.94 89 VAL A C 1
ATOM 641 O O . VAL A 1 89 ? 23.364 -3.938 -17.227 1.00 94.94 89 VAL A O 1
ATOM 644 N N . GLY A 1 90 ? 21.290 -4.524 -16.598 1.00 93.81 90 GLY A N 1
ATOM 645 C CA . GLY A 1 90 ? 21.118 -5.516 -17.659 1.00 93.81 90 GLY A CA 1
ATOM 646 C C . GLY A 1 90 ? 21.233 -4.903 -19.055 1.00 93.81 90 GLY A C 1
ATOM 647 O O . GLY A 1 90 ? 21.872 -5.481 -19.934 1.00 93.81 90 GLY A O 1
ATOM 648 N N . THR A 1 91 ? 20.684 -3.701 -19.241 1.00 93.62 91 THR A N 1
ATOM 649 C CA . THR A 1 91 ? 20.791 -2.950 -20.497 1.00 93.62 91 THR A CA 1
ATOM 650 C C . THR A 1 91 ? 22.224 -2.537 -20.787 1.00 93.62 91 THR A C 1
ATOM 652 O O . THR A 1 91 ? 22.702 -2.740 -21.903 1.00 93.62 91 THR A O 1
ATOM 655 N N . SER A 1 92 ? 22.956 -2.061 -19.780 1.00 94.25 92 SER A N 1
ATOM 656 C CA . SER A 1 92 ? 24.377 -1.753 -19.935 1.00 94.25 92 SER A CA 1
ATOM 657 C C . SER A 1 92 ? 25.169 -2.993 -20.359 1.00 94.25 92 SER A C 1
ATOM 659 O O . SER A 1 92 ? 25.993 -2.913 -21.265 1.00 94.25 92 SER A O 1
ATOM 661 N N . ILE A 1 93 ? 24.851 -4.169 -19.810 1.00 93.44 93 ILE A N 1
ATOM 662 C CA . ILE A 1 93 ? 25.498 -5.431 -20.193 1.00 93.44 93 ILE A CA 1
ATOM 663 C C . ILE A 1 93 ? 25.209 -5.794 -21.656 1.00 93.44 93 ILE A C 1
ATOM 665 O O . ILE A 1 93 ? 26.154 -5.970 -22.425 1.00 93.44 93 ILE A O 1
ATOM 669 N N . TYR A 1 94 ? 23.938 -5.899 -22.074 1.00 92.12 94 TYR A N 1
ATOM 670 C CA . TYR A 1 94 ? 23.637 -6.381 -23.434 1.00 92.12 94 TYR A CA 1
ATOM 671 C C . TYR A 1 94 ? 23.973 -5.362 -24.531 1.00 92.12 94 TYR A C 1
ATOM 673 O O . TYR A 1 94 ? 24.164 -5.748 -25.682 1.00 92.12 94 TYR A O 1
ATOM 681 N N . THR A 1 95 ? 24.073 -4.074 -24.192 1.00 90.19 95 THR A N 1
ATOM 682 C CA . THR A 1 95 ? 24.513 -3.024 -25.124 1.00 90.19 95 THR A CA 1
ATOM 683 C C . THR A 1 95 ? 26.031 -2.818 -25.137 1.00 90.19 95 THR A C 1
ATOM 685 O O . THR A 1 95 ? 26.524 -1.976 -25.888 1.00 90.19 95 THR A O 1
ATOM 688 N N . GLY A 1 96 ? 26.788 -3.560 -24.320 1.00 89.56 96 GLY A N 1
ATOM 689 C CA . GLY A 1 96 ? 28.244 -3.433 -24.236 1.00 89.56 96 GLY A CA 1
ATOM 690 C C . GLY A 1 96 ? 28.717 -2.113 -23.616 1.00 89.56 96 GLY A C 1
ATOM 691 O O . GLY A 1 96 ? 29.736 -1.572 -24.032 1.00 89.56 96 GLY A O 1
ATOM 692 N N . GLY A 1 97 ? 27.967 -1.572 -22.655 1.00 89.25 97 GLY A N 1
ATOM 693 C CA . GLY A 1 97 ? 28.298 -0.352 -21.914 1.00 89.25 97 GLY A CA 1
ATOM 694 C C . GLY A 1 97 ? 27.835 0.948 -22.574 1.00 89.25 97 GLY A C 1
ATOM 695 O O . GLY A 1 97 ? 28.198 2.022 -22.106 1.00 89.25 97 GLY A O 1
ATOM 696 N N . GLN A 1 98 ? 27.040 0.879 -23.648 1.00 88.69 98 GLN A N 1
ATOM 697 C CA . GLN A 1 98 ? 26.537 2.072 -24.351 1.00 88.69 98 GLN A CA 1
ATOM 698 C C . GLN A 1 98 ? 25.459 2.822 -23.562 1.00 88.69 98 GLN A C 1
ATOM 700 O O . GLN A 1 98 ? 25.231 4.003 -23.812 1.00 88.69 98 GLN A O 1
ATOM 705 N N . THR A 1 99 ? 24.783 2.146 -22.632 1.00 91.31 99 THR A N 1
ATOM 706 C CA . THR A 1 99 ? 23.782 2.764 -21.760 1.00 91.31 99 THR A CA 1
ATOM 707 C C . THR A 1 99 ? 24.301 2.927 -20.341 1.00 91.31 99 THR A C 1
ATOM 709 O O . THR A 1 99 ? 24.900 2.005 -19.775 1.00 91.31 99 THR A O 1
ATOM 712 N N . ASP A 1 100 ? 23.980 4.071 -19.746 1.00 92.44 100 ASP A N 1
ATOM 713 C CA . ASP A 1 100 ? 24.315 4.375 -18.362 1.00 92.44 100 ASP A CA 1
ATOM 714 C C . ASP A 1 100 ? 23.523 3.526 -17.363 1.00 92.44 100 ASP A C 1
ATOM 716 O O . ASP A 1 100 ? 22.348 3.200 -17.564 1.00 92.44 100 ASP A O 1
ATOM 720 N N . ILE A 1 101 ? 24.160 3.234 -16.231 1.00 94.50 101 ILE A N 1
ATOM 721 C CA . ILE A 1 101 ? 23.519 2.594 -15.089 1.00 94.50 101 ILE A CA 1
ATOM 722 C C . ILE A 1 101 ? 22.840 3.683 -14.258 1.00 94.50 101 ILE A C 1
ATOM 724 O O . ILE A 1 101 ? 23.443 4.687 -13.872 1.00 94.50 101 ILE A O 1
ATOM 728 N N . SER A 1 102 ? 21.560 3.487 -13.962 1.00 95.00 102 SER A N 1
ATOM 729 C CA . SER A 1 102 ? 20.754 4.427 -13.185 1.00 95.00 102 SER A CA 1
ATOM 730 C C . SER A 1 102 ? 19.704 3.716 -12.338 1.00 95.00 102 SER A C 1
ATOM 732 O O . SER A 1 102 ? 19.316 2.581 -12.613 1.00 95.00 102 SER A O 1
ATOM 734 N N . ILE A 1 103 ? 19.246 4.389 -11.288 1.00 95.94 103 ILE A N 1
ATOM 735 C CA . ILE A 1 103 ? 18.170 3.927 -10.410 1.00 95.94 103 ILE A CA 1
ATOM 736 C C . ILE A 1 103 ? 17.067 4.979 -10.362 1.00 95.94 103 ILE A C 1
ATOM 738 O O . ILE A 1 103 ? 17.348 6.169 -10.220 1.00 95.94 103 ILE A O 1
ATOM 742 N N . SER A 1 104 ? 15.816 4.545 -10.495 1.00 94.94 104 SER A N 1
ATOM 743 C CA . SER A 1 104 ? 14.623 5.388 -10.404 1.00 94.94 104 SER A CA 1
ATOM 744 C C . SER A 1 104 ? 13.934 5.206 -9.058 1.00 94.94 104 SER A C 1
ATOM 746 O O . SER A 1 104 ? 13.788 4.094 -8.568 1.00 94.94 104 SER A O 1
ATOM 748 N N . PHE A 1 105 ? 13.460 6.307 -8.490 1.00 94.38 105 PHE A N 1
ATOM 749 C CA . PHE A 1 105 ? 12.721 6.374 -7.228 1.00 94.38 105 PHE A CA 1
ATOM 750 C C . PHE A 1 105 ? 11.253 6.746 -7.464 1.00 94.38 105 PHE A C 1
ATOM 752 O O . PHE A 1 105 ? 10.581 7.282 -6.584 1.00 94.38 105 PHE A O 1
ATOM 759 N N . GLY A 1 106 ? 10.767 6.565 -8.691 1.00 91.44 106 GLY A N 1
ATOM 760 C CA . GLY A 1 106 ? 9.446 7.011 -9.107 1.00 91.44 106 GLY A CA 1
ATOM 761 C C . GLY A 1 106 ? 9.474 8.465 -9.562 1.00 91.44 106 GLY A C 1
ATOM 762 O O . GLY A 1 106 ? 9.365 8.703 -10.746 1.00 91.44 106 GLY A O 1
ATOM 763 N N . VAL A 1 107 ? 9.672 9.437 -8.670 1.00 93.12 107 VAL A N 1
ATOM 764 C CA . VAL A 1 107 ? 9.621 10.886 -9.004 1.00 93.12 107 VAL A CA 1
ATOM 765 C C . VAL A 1 107 ? 10.895 11.452 -9.646 1.00 93.12 107 VAL A C 1
ATOM 767 O O . VAL A 1 107 ? 10.948 12.620 -10.038 1.00 93.12 107 VAL A O 1
ATOM 770 N N . GLY A 1 108 ? 11.939 10.640 -9.715 1.00 95.44 108 GLY A N 1
ATOM 771 C CA . GLY A 1 108 ? 13.232 11.009 -10.261 1.00 95.44 108 GLY A CA 1
ATOM 772 C C . GLY A 1 108 ? 14.175 9.823 -10.283 1.00 95.44 108 GLY A C 1
ATOM 773 O O . GLY A 1 108 ? 13.821 8.726 -9.853 1.00 95.44 108 GLY A O 1
ATOM 774 N N . SER A 1 109 ? 15.381 10.038 -10.784 1.00 95.56 109 SER A N 1
ATOM 775 C CA . SER A 1 109 ? 16.401 9.010 -10.913 1.00 95.56 109 SER A CA 1
ATOM 776 C C . SER A 1 109 ? 17.800 9.567 -10.718 1.00 95.56 109 SER A C 1
ATOM 778 O O . SER A 1 109 ? 18.086 10.720 -11.043 1.00 95.56 109 SER A O 1
ATOM 780 N N . PHE A 1 110 ? 18.691 8.704 -10.246 1.00 95.94 110 PHE A N 1
ATOM 781 C CA . PHE A 1 110 ? 20.117 8.971 -10.154 1.00 95.94 110 PHE A CA 1
ATOM 782 C C . PHE A 1 110 ? 20.870 8.139 -11.191 1.00 95.94 110 PHE A C 1
ATOM 784 O O . PHE A 1 110 ? 20.679 6.926 -11.268 1.00 95.94 110 PHE A O 1
ATOM 791 N N . ASN A 1 111 ? 21.717 8.790 -11.985 1.00 94.75 111 ASN A N 1
ATOM 792 C CA . ASN A 1 111 ? 22.608 8.144 -12.944 1.00 94.75 111 ASN A CA 1
ATOM 793 C C . ASN A 1 111 ? 23.999 7.989 -12.313 1.00 94.75 111 ASN A C 1
ATOM 795 O O . ASN A 1 111 ? 24.640 8.985 -11.972 1.00 94.75 111 ASN A O 1
ATOM 799 N N . PHE A 1 112 ? 24.458 6.746 -12.161 1.00 94.50 112 PHE A N 1
ATOM 800 C CA . PHE A 1 112 ? 25.727 6.421 -11.510 1.00 94.50 112 PHE A CA 1
ATOM 801 C C . PHE A 1 112 ? 26.940 6.755 -12.379 1.00 94.50 112 PHE A C 1
ATOM 803 O O . PHE A 1 112 ? 27.994 7.082 -11.842 1.00 94.50 112 PHE A O 1
ATOM 810 N N . ASN A 1 113 ? 26.794 6.715 -13.703 1.00 93.44 113 ASN A N 1
ATOM 811 C CA . ASN A 1 113 ? 27.870 7.023 -14.639 1.00 93.44 113 ASN A CA 1
ATOM 812 C C . ASN A 1 113 ? 28.177 8.525 -14.647 1.00 93.44 113 ASN A C 1
ATOM 814 O O . ASN A 1 113 ? 29.338 8.926 -14.643 1.00 93.44 113 ASN A O 1
ATOM 818 N N . THR A 1 114 ? 27.139 9.366 -14.641 1.00 91.88 114 THR A N 1
ATOM 819 C CA . THR A 1 114 ? 27.298 10.825 -14.748 1.00 91.88 114 THR A CA 1
ATOM 820 C C . THR A 1 114 ? 27.187 11.563 -13.413 1.00 91.88 114 THR A C 1
ATOM 822 O O . THR A 1 114 ? 27.406 12.772 -13.378 1.00 91.88 114 THR A O 1
ATOM 825 N N . GLY A 1 115 ? 26.755 10.894 -12.339 1.00 92.62 115 GLY A N 1
ATOM 826 C CA . GLY A 1 115 ? 26.455 11.514 -11.042 1.00 92.62 115 GLY A CA 1
ATOM 827 C C . GLY A 1 115 ? 25.281 12.501 -11.074 1.00 92.62 115 GLY A C 1
ATOM 828 O O . GLY A 1 115 ? 25.172 13.361 -10.201 1.00 92.62 115 GLY A O 1
ATOM 829 N N . LYS A 1 1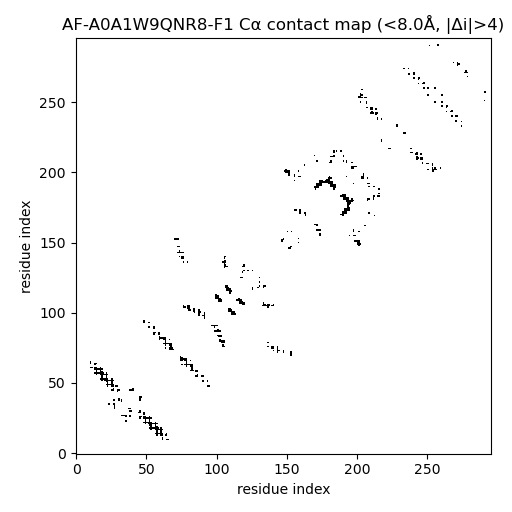16 ? 24.422 12.430 -12.101 1.00 92.00 116 LYS A N 1
ATOM 830 C CA . LYS A 1 116 ? 23.328 13.391 -12.303 1.00 92.00 116 LYS A CA 1
ATOM 831 C C . LYS A 1 116 ? 22.043 12.890 -11.668 1.00 92.00 116 LYS A C 1
ATOM 833 O O . LYS A 1 116 ? 21.702 11.713 -11.776 1.00 92.00 116 LYS A O 1
ATOM 838 N N . PHE A 1 117 ? 21.313 13.823 -11.069 1.00 93.44 117 PHE A N 1
ATOM 839 C CA . PHE A 1 117 ? 19.981 13.592 -10.537 1.00 93.44 117 PHE A CA 1
ATOM 840 C C . PHE A 1 117 ? 18.952 14.298 -11.420 1.00 93.44 117 PHE A C 1
ATOM 842 O O . PHE A 1 117 ? 19.009 15.516 -11.582 1.00 93.44 117 PHE A O 1
ATOM 849 N N . ASN A 1 118 ? 18.030 13.521 -11.982 1.00 92.88 118 ASN A N 1
ATOM 850 C CA . ASN A 1 118 ? 16.917 14.006 -12.795 1.00 92.88 118 ASN A CA 1
ATOM 851 C C . ASN A 1 118 ? 15.604 13.713 -12.075 1.00 92.88 118 ASN A C 1
ATOM 853 O O . ASN A 1 118 ? 15.506 12.756 -11.311 1.00 92.88 118 ASN A O 1
ATOM 857 N N . GLY A 1 119 ? 14.576 14.507 -12.339 1.00 92.88 119 GLY A N 1
ATOM 858 C CA . GLY A 1 119 ? 13.248 14.250 -11.803 1.00 92.88 119 GLY A CA 1
ATOM 859 C C . GLY A 1 119 ? 12.256 15.330 -12.165 1.00 92.88 119 GLY A C 1
ATOM 860 O O . GLY A 1 119 ? 12.532 16.208 -12.987 1.00 92.88 119 GLY A O 1
ATOM 861 N N . ILE A 1 120 ? 11.098 15.284 -11.513 1.00 90.44 120 ILE A N 1
ATOM 862 C CA . ILE A 1 120 ? 9.996 16.224 -11.755 1.00 90.44 120 ILE A CA 1
ATOM 863 C C . ILE A 1 120 ? 10.391 17.699 -11.560 1.00 90.44 120 ILE A C 1
ATOM 865 O O . ILE A 1 120 ? 9.821 18.571 -12.207 1.00 90.44 120 ILE A O 1
ATOM 869 N N . TRP A 1 121 ? 11.396 17.998 -10.733 1.00 89.75 121 TRP A N 1
ATOM 870 C CA . TRP A 1 121 ? 11.914 19.361 -10.529 1.00 89.75 121 TRP A CA 1
ATOM 871 C C . TRP A 1 121 ? 12.703 19.899 -11.736 1.00 89.75 121 TRP A C 1
ATOM 873 O O . TRP A 1 121 ? 12.863 21.108 -11.873 1.00 89.75 121 TRP A O 1
ATOM 883 N N . ASN A 1 122 ? 13.153 19.032 -12.649 1.00 90.25 122 ASN A N 1
ATOM 884 C CA . ASN A 1 122 ? 13.786 19.410 -13.915 1.00 90.25 122 ASN A CA 1
ATOM 885 C C . ASN A 1 122 ? 12.840 19.227 -15.115 1.00 90.25 122 ASN A C 1
ATOM 887 O O . ASN A 1 122 ? 13.311 18.980 -16.223 1.00 90.25 122 ASN A O 1
ATOM 891 N N . TRP A 1 123 ? 11.521 19.361 -14.921 1.00 86.75 123 TRP A N 1
ATOM 892 C CA . TRP A 1 123 ? 10.483 19.029 -15.911 1.00 86.75 123 TRP A CA 1
ATOM 893 C C . TRP A 1 123 ? 10.750 19.531 -17.338 1.00 86.75 123 TRP A C 1
ATOM 895 O O . TRP A 1 123 ? 10.530 18.812 -18.307 1.00 86.75 123 TRP A O 1
ATOM 905 N N . ASN A 1 124 ? 11.248 20.757 -17.498 1.00 91.06 124 ASN A N 1
ATOM 906 C CA . ASN A 1 124 ? 11.476 21.341 -18.825 1.00 91.06 124 ASN A CA 1
ATOM 907 C C . ASN A 1 124 ? 12.670 20.726 -19.572 1.00 91.06 124 ASN A C 1
ATOM 909 O O . ASN A 1 124 ? 12.720 20.815 -20.795 1.00 91.06 124 ASN A O 1
ATOM 913 N N . ASN A 1 125 ? 13.590 20.076 -18.856 1.00 88.81 125 ASN A N 1
ATOM 914 C CA . ASN A 1 125 ? 14.871 19.596 -19.378 1.00 88.81 125 ASN A CA 1
ATOM 915 C C . ASN A 1 125 ? 14.944 18.064 -19.501 1.00 88.81 125 ASN A C 1
ATOM 917 O O . ASN A 1 125 ? 16.012 17.533 -19.794 1.00 88.81 125 ASN A O 1
ATOM 921 N N . ILE A 1 126 ? 13.835 17.360 -19.261 1.00 89.56 126 ILE A N 1
ATOM 922 C CA . ILE A 1 126 ? 13.738 15.896 -19.350 1.00 89.56 126 ILE A CA 1
ATOM 923 C C . ILE A 1 126 ? 12.873 15.470 -20.545 1.00 89.56 126 ILE A C 1
ATOM 925 O O . ILE A 1 126 ? 11.979 16.203 -20.989 1.00 89.56 126 ILE A O 1
ATOM 929 N N . SER A 1 127 ? 13.139 14.275 -21.067 1.00 88.88 127 SER A N 1
ATOM 930 C CA . SER A 1 127 ? 12.432 13.701 -22.214 1.00 88.88 127 SER A CA 1
ATOM 931 C C . SER A 1 127 ? 10.953 13.424 -21.915 1.00 88.88 127 SER A C 1
ATOM 933 O O . SER A 1 127 ? 10.535 13.279 -20.764 1.00 88.88 127 SER A O 1
ATOM 935 N N . THR A 1 128 ? 10.130 13.306 -22.962 1.00 86.12 128 THR A N 1
ATOM 936 C CA . THR A 1 128 ? 8.704 12.950 -22.822 1.00 86.12 128 THR A CA 1
ATOM 937 C C . THR A 1 128 ? 8.509 11.618 -22.096 1.00 86.12 128 THR A C 1
ATOM 939 O O . THR A 1 128 ? 7.592 11.495 -21.287 1.00 86.12 128 THR A O 1
ATOM 942 N N . MET A 1 129 ? 9.387 10.638 -22.332 1.00 82.94 129 MET A N 1
ATOM 943 C CA . MET A 1 129 ? 9.307 9.339 -21.663 1.00 82.94 129 MET A CA 1
ATOM 944 C C . MET A 1 129 ? 9.653 9.443 -20.171 1.00 82.94 129 MET A C 1
ATOM 946 O O . MET A 1 129 ? 8.942 8.879 -19.343 1.00 82.94 129 MET A O 1
ATOM 950 N N . GLU A 1 130 ? 10.679 10.222 -19.809 1.00 89.31 130 GLU A N 1
ATOM 951 C CA . GLU A 1 130 ? 11.006 10.498 -18.402 1.00 89.31 130 GLU A CA 1
ATOM 952 C C . GLU A 1 130 ? 9.857 11.218 -17.689 1.00 89.31 130 GLU A C 1
ATOM 954 O O . GLU A 1 130 ? 9.524 10.855 -16.567 1.00 89.31 130 GLU A O 1
ATOM 959 N N . LYS A 1 131 ? 9.188 12.178 -18.342 1.00 90.81 131 LYS A N 1
ATOM 960 C CA . LYS A 1 131 ? 8.004 12.853 -17.777 1.00 90.81 131 LYS A CA 1
ATOM 961 C C . LYS A 1 131 ? 6.900 11.864 -17.426 1.00 90.81 131 LYS A C 1
ATOM 963 O O . LYS A 1 131 ? 6.414 11.872 -16.299 1.00 90.81 131 LYS A O 1
ATOM 968 N N . ILE A 1 132 ? 6.526 11.003 -18.374 1.00 86.88 132 ILE A N 1
ATOM 969 C CA . ILE A 1 132 ? 5.487 9.985 -18.165 1.00 86.88 132 ILE A CA 1
ATOM 970 C C . ILE A 1 132 ? 5.908 9.029 -17.046 1.00 86.88 132 ILE A C 1
ATOM 972 O O . ILE A 1 132 ? 5.136 8.798 -16.115 1.00 86.88 132 ILE A O 1
ATOM 976 N N . GLY A 1 133 ? 7.142 8.522 -17.105 1.00 89.25 133 GLY A N 1
ATOM 977 C CA . GLY A 1 133 ? 7.691 7.627 -16.090 1.00 89.25 133 GLY A CA 1
ATOM 978 C C . GLY A 1 133 ? 7.663 8.252 -14.697 1.00 89.25 133 GLY A C 1
ATOM 979 O O . GLY A 1 133 ? 7.190 7.622 -13.752 1.00 89.25 133 GLY A O 1
ATOM 980 N N . TYR A 1 134 ? 8.085 9.513 -14.574 1.00 93.81 134 TYR A N 1
ATOM 981 C CA . TYR A 1 134 ? 8.102 10.200 -13.291 1.00 93.81 134 TYR A CA 1
ATOM 982 C C . TYR A 1 134 ? 6.714 10.547 -12.764 1.00 93.81 134 TYR A C 1
ATOM 984 O O . TYR A 1 134 ? 6.485 10.470 -11.558 1.00 93.81 134 TYR A O 1
ATOM 992 N N . SER A 1 135 ? 5.763 10.878 -13.639 1.00 88.88 135 SER A N 1
ATOM 993 C CA . SER A 1 135 ? 4.367 11.076 -13.245 1.00 88.88 135 SER A CA 1
ATOM 994 C C . SER A 1 135 ? 3.729 9.789 -12.722 1.00 88.88 135 SER A C 1
ATOM 996 O O . SER A 1 135 ? 3.095 9.814 -11.669 1.00 88.88 135 SER A O 1
ATOM 998 N N . LEU A 1 136 ? 3.925 8.656 -13.405 1.00 88.88 136 LEU A N 1
ATOM 999 C CA . LEU A 1 136 ? 3.435 7.357 -12.929 1.00 88.88 136 LEU A CA 1
ATOM 1000 C C . LEU A 1 136 ? 4.100 6.965 -11.604 1.00 88.88 136 LEU A C 1
ATOM 1002 O O . LEU A 1 136 ? 3.422 6.547 -10.667 1.00 88.88 136 LEU A O 1
ATOM 1006 N N . GLY A 1 137 ? 5.411 7.180 -11.493 1.00 90.62 137 GLY A N 1
ATOM 1007 C CA . GLY A 1 137 ? 6.152 6.978 -10.254 1.00 90.62 137 GLY A CA 1
ATOM 1008 C C . GLY A 1 137 ? 5.649 7.849 -9.100 1.00 90.62 137 GLY A C 1
ATOM 1009 O O . GLY A 1 137 ? 5.512 7.364 -7.981 1.00 90.62 137 GLY A O 1
ATOM 1010 N N . ALA A 1 138 ? 5.302 9.112 -9.363 1.00 91.12 138 ALA A N 1
ATOM 1011 C CA . ALA A 1 138 ? 4.720 10.007 -8.365 1.00 91.12 138 ALA A CA 1
ATOM 1012 C C . ALA A 1 138 ? 3.380 9.483 -7.829 1.00 91.12 138 ALA A C 1
ATOM 1014 O O . ALA A 1 138 ? 3.135 9.542 -6.622 1.00 91.12 138 ALA A O 1
ATOM 1015 N N . ILE A 1 139 ? 2.531 8.934 -8.705 1.00 88.75 139 ILE A N 1
ATOM 1016 C CA . ILE A 1 139 ? 1.247 8.334 -8.317 1.00 88.75 139 ILE A CA 1
ATOM 1017 C C . ILE A 1 139 ? 1.483 7.117 -7.417 1.00 88.75 139 ILE A C 1
ATOM 1019 O O . ILE A 1 139 ? 0.883 7.022 -6.348 1.00 88.75 139 ILE A O 1
ATOM 1023 N N . LEU A 1 140 ? 2.395 6.221 -7.801 1.00 85.88 140 LEU A N 1
ATOM 1024 C CA . LEU A 1 140 ? 2.715 5.020 -7.022 1.00 85.88 140 LEU A CA 1
ATOM 1025 C C . LEU A 1 140 ? 3.326 5.356 -5.653 1.00 85.88 140 LEU A C 1
ATOM 1027 O O . LEU A 1 140 ? 2.893 4.810 -4.640 1.00 85.88 140 LEU A O 1
ATOM 1031 N N . ASN A 1 141 ? 4.243 6.324 -5.590 1.00 90.88 141 ASN A N 1
ATOM 1032 C CA . ASN A 1 141 ? 4.791 6.812 -4.322 1.00 90.88 141 ASN A CA 1
ATOM 1033 C C . ASN A 1 141 ? 3.707 7.446 -3.435 1.00 90.88 141 ASN A C 1
ATOM 1035 O O . ASN A 1 141 ? 3.761 7.331 -2.214 1.00 90.88 141 ASN A O 1
ATOM 1039 N N . SER A 1 142 ? 2.712 8.108 -4.035 1.00 84.94 142 SER A N 1
ATOM 1040 C CA . SER A 1 142 ? 1.584 8.693 -3.297 1.00 84.94 142 SER A CA 1
ATOM 1041 C C . SER A 1 142 ? 0.668 7.615 -2.714 1.00 84.94 142 SER A C 1
ATOM 1043 O O . SER A 1 142 ? 0.185 7.767 -1.592 1.00 84.94 142 SER A O 1
ATOM 1045 N N . ILE A 1 143 ? 0.463 6.508 -3.437 1.00 83.62 143 ILE A N 1
ATOM 1046 C CA . ILE A 1 143 ? -0.263 5.332 -2.935 1.00 83.62 143 ILE A CA 1
ATOM 1047 C C . ILE A 1 143 ? 0.485 4.713 -1.751 1.00 83.62 143 ILE A C 1
ATOM 1049 O O . ILE A 1 143 ? -0.129 4.417 -0.726 1.00 83.62 143 ILE A O 1
ATOM 1053 N N . ASP A 1 144 ? 1.803 4.564 -1.852 1.00 85.00 144 ASP A N 1
ATOM 1054 C CA . ASP A 1 144 ? 2.623 4.050 -0.755 1.00 85.00 144 ASP A CA 1
ATOM 1055 C C . ASP A 1 144 ? 2.599 4.964 0.470 1.00 85.00 144 ASP A C 1
ATOM 1057 O O . ASP A 1 144 ? 2.401 4.492 1.591 1.00 85.00 144 ASP A O 1
ATOM 1061 N N . LEU A 1 145 ? 2.722 6.277 0.262 1.00 84.94 145 LEU A N 1
ATOM 1062 C CA . LEU A 1 145 ? 2.620 7.259 1.336 1.00 84.94 145 LEU A CA 1
ATOM 1063 C C . LEU A 1 145 ? 1.249 7.199 2.013 1.00 84.94 145 LEU A C 1
ATOM 1065 O O . LEU A 1 145 ? 1.174 7.244 3.240 1.00 84.94 145 LEU A O 1
ATOM 1069 N N . TYR A 1 146 ? 0.176 7.066 1.230 1.00 82.75 146 TYR A N 1
ATOM 1070 C CA . TYR A 1 146 ? -1.170 6.886 1.760 1.00 82.75 146 TYR A CA 1
ATOM 1071 C C . TYR A 1 146 ? -1.249 5.634 2.635 1.00 82.75 146 TYR A C 1
ATOM 1073 O O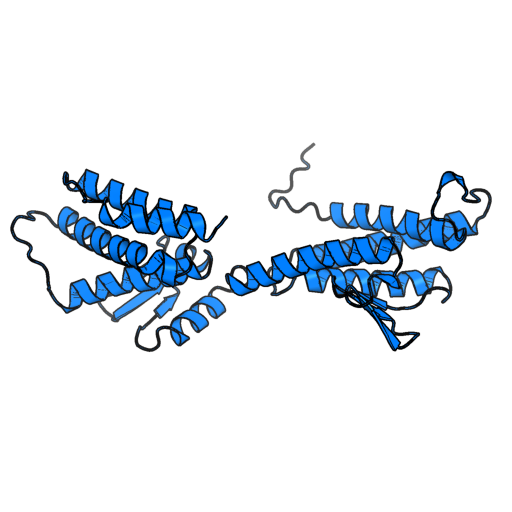 . TYR A 1 146 ? -1.604 5.753 3.804 1.00 82.75 146 TYR A O 1
ATOM 1081 N N . ARG A 1 147 ? -0.843 4.466 2.116 1.00 79.44 147 ARG A N 1
ATOM 1082 C CA . ARG A 1 147 ? -0.867 3.189 2.851 1.00 79.44 147 ARG A CA 1
ATOM 1083 C C . ARG A 1 147 ? -0.019 3.233 4.123 1.00 79.44 147 ARG A C 1
ATOM 1085 O O . ARG A 1 147 ? -0.394 2.670 5.150 1.00 79.44 147 ARG A O 1
ATOM 1092 N N . PHE A 1 148 ? 1.122 3.913 4.077 1.00 82.31 148 PHE A N 1
ATOM 1093 C CA . PHE A 1 148 ? 1.966 4.127 5.246 1.00 82.31 148 PHE A CA 1
ATOM 1094 C C . PHE A 1 148 ? 1.292 5.039 6.279 1.00 82.31 148 PHE A C 1
ATOM 1096 O O . PHE A 1 148 ? 1.261 4.712 7.468 1.00 82.31 148 PHE A O 1
ATOM 1103 N N . ALA A 1 149 ? 0.703 6.154 5.839 1.00 81.50 149 ALA A N 1
ATOM 1104 C CA . ALA A 1 149 ? -0.007 7.094 6.702 1.00 81.50 149 ALA A CA 1
ATOM 1105 C C . ALA A 1 149 ? -1.262 6.470 7.339 1.00 81.50 149 ALA A C 1
ATOM 1107 O O . ALA A 1 149 ? -1.554 6.738 8.505 1.00 81.50 149 ALA A O 1
ATOM 1108 N N . THR A 1 150 ? -1.967 5.597 6.614 1.00 79.25 150 THR A N 1
ATOM 1109 C CA . THR A 1 150 ? -3.129 4.843 7.108 1.00 79.25 150 THR A CA 1
ATOM 1110 C C . THR A 1 150 ? -2.759 3.575 7.869 1.00 79.25 150 THR A C 1
ATOM 1112 O O . THR A 1 150 ? -3.655 2.907 8.372 1.00 79.25 150 THR A O 1
ATOM 1115 N N . TRP A 1 151 ? -1.466 3.266 8.015 1.00 84.31 151 TRP A N 1
ATOM 1116 C CA . TRP A 1 151 ? -0.936 2.065 8.672 1.00 84.31 151 TRP A CA 1
ATOM 1117 C C . TRP A 1 151 ? -1.322 0.749 7.991 1.00 84.31 151 TRP A C 1
ATOM 1119 O O . TRP A 1 151 ? -1.105 -0.310 8.567 1.00 84.31 151 TRP A O 1
ATOM 1129 N N . ASP A 1 152 ? -1.851 0.775 6.771 1.00 80.81 152 ASP A N 1
ATOM 1130 C CA . ASP A 1 152 ? -2.309 -0.433 6.078 1.00 80.81 152 ASP A CA 1
ATOM 1131 C C . ASP A 1 152 ? -1.161 -1.420 5.793 1.00 80.81 152 ASP A C 1
ATOM 1133 O O . ASP A 1 152 ? -1.405 -2.610 5.654 1.00 80.81 152 ASP A O 1
ATOM 1137 N N . VAL A 1 153 ? 0.085 -0.934 5.759 1.00 76.75 153 VAL A N 1
ATOM 1138 C CA . VAL A 1 153 ? 1.322 -1.724 5.556 1.00 76.75 153 VAL A CA 1
ATOM 1139 C C . VAL A 1 153 ? 1.996 -2.188 6.850 1.00 76.75 153 VAL A C 1
ATOM 1141 O O . VAL A 1 153 ? 3.030 -2.840 6.801 1.00 76.75 153 VAL A O 1
ATOM 1144 N N . LEU A 1 154 ? 1.482 -1.805 8.021 1.00 84.75 154 LEU A N 1
ATOM 1145 C CA . LEU A 1 154 ? 2.103 -2.184 9.291 1.00 84.75 154 LEU A CA 1
ATOM 1146 C C . LEU A 1 154 ? 1.599 -3.546 9.760 1.00 84.75 154 LEU A C 1
ATOM 1148 O O . LEU A 1 154 ? 0.399 -3.834 9.696 1.00 84.75 154 LEU A O 1
ATOM 1152 N N . SER A 1 155 ? 2.503 -4.338 10.329 1.00 85.06 155 SER A N 1
ATOM 1153 C CA . SER A 1 155 ? 2.155 -5.572 11.032 1.00 85.06 155 SER A CA 1
ATOM 1154 C C . SER A 1 155 ? 1.261 -5.290 12.247 1.00 85.06 155 SER A C 1
ATOM 1156 O O . SER A 1 155 ? 1.204 -4.172 12.772 1.00 85.06 155 SER A O 1
ATOM 1158 N N . PHE A 1 156 ? 0.561 -6.315 12.743 1.00 86.81 156 PHE A N 1
ATOM 1159 C CA . PHE A 1 156 ? -0.266 -6.164 13.946 1.00 86.81 156 PHE A CA 1
ATOM 1160 C C . PHE A 1 156 ? 0.546 -5.727 15.167 1.00 86.81 156 PHE A C 1
ATOM 1162 O O . PHE A 1 156 ? 0.056 -4.922 15.954 1.00 86.81 156 PHE A O 1
ATOM 1169 N N . GLU A 1 157 ? 1.789 -6.191 15.291 1.00 87.06 157 GLU A N 1
ATOM 1170 C CA . GLU A 1 157 ? 2.692 -5.809 16.379 1.00 87.06 157 GLU A CA 1
ATOM 1171 C C . GLU A 1 157 ? 3.067 -4.326 16.308 1.00 87.06 157 GLU A C 1
ATOM 1173 O O . GLU A 1 157 ? 2.974 -3.611 17.305 1.00 87.06 157 GLU A O 1
ATOM 1178 N N . GLU A 1 158 ? 3.409 -3.822 15.121 1.00 88.31 158 GLU A N 1
ATOM 1179 C CA . GLU A 1 158 ? 3.723 -2.404 14.922 1.00 88.31 158 GLU A CA 1
ATOM 1180 C C . GLU A 1 158 ? 2.502 -1.513 15.157 1.00 88.31 158 GLU A C 1
ATOM 1182 O O . GLU A 1 158 ? 2.610 -0.461 15.795 1.00 88.31 158 GLU A O 1
ATOM 1187 N N . LYS A 1 159 ? 1.324 -1.933 14.675 1.00 89.88 159 LYS A N 1
ATOM 1188 C CA . LYS A 1 159 ? 0.062 -1.232 14.948 1.00 89.88 159 LYS A CA 1
ATOM 1189 C C . LYS A 1 159 ? -0.220 -1.190 16.448 1.00 89.88 159 LYS A C 1
ATOM 1191 O O . LYS A 1 159 ? -0.524 -0.117 16.971 1.00 89.88 159 LYS A O 1
ATOM 1196 N N . LEU A 1 160 ? -0.073 -2.319 17.145 1.00 90.88 160 LEU A N 1
ATOM 1197 C CA . LEU A 1 160 ? -0.262 -2.412 18.591 1.00 90.88 160 LEU A CA 1
ATOM 1198 C C . LEU A 1 160 ? 0.710 -1.495 19.341 1.00 90.88 160 LEU A C 1
ATOM 1200 O O . LEU A 1 160 ? 0.270 -0.700 20.167 1.00 90.88 160 LEU A O 1
ATOM 1204 N N . ALA A 1 161 ? 2.003 -1.537 19.014 1.00 90.69 161 ALA A N 1
ATOM 1205 C CA . ALA A 1 161 ? 3.019 -0.699 19.646 1.00 90.69 161 ALA A CA 1
ATOM 1206 C C . ALA A 1 161 ? 2.722 0.799 19.464 1.00 90.69 161 ALA A C 1
ATOM 1208 O O . ALA A 1 161 ? 2.856 1.595 20.400 1.00 90.69 161 ALA A O 1
ATOM 1209 N N . LYS A 1 162 ? 2.260 1.204 18.272 1.00 90.06 162 LYS A N 1
ATOM 1210 C CA . LYS A 1 162 ? 1.839 2.590 18.035 1.00 90.06 162 LYS A CA 1
ATOM 1211 C C . LYS A 1 162 ? 0.601 2.971 18.851 1.00 90.06 162 LYS A C 1
ATOM 1213 O O . LYS A 1 162 ? 0.565 4.081 19.381 1.00 90.06 162 LYS A O 1
ATOM 1218 N N . LEU A 1 163 ? -0.386 2.081 18.982 1.00 90.88 163 LEU A N 1
ATOM 1219 C CA . LEU A 1 163 ? -1.567 2.320 19.820 1.00 90.88 163 LEU A CA 1
ATOM 1220 C C . LEU A 1 163 ? -1.195 2.430 21.302 1.00 90.88 163 LEU A C 1
ATOM 1222 O O . LEU A 1 163 ? -1.617 3.380 21.952 1.00 90.88 163 LEU A O 1
ATOM 1226 N N . GLN A 1 164 ? -0.351 1.534 21.816 1.00 92.31 164 GLN A N 1
ATOM 1227 C CA . GLN A 1 164 ? 0.144 1.574 23.197 1.00 92.31 164 GLN A CA 1
ATOM 1228 C C . GLN A 1 164 ? 0.886 2.883 23.499 1.00 92.31 164 GLN A C 1
ATOM 1230 O O . GLN A 1 164 ? 0.674 3.493 24.542 1.00 92.31 164 GLN A O 1
ATOM 1235 N N . LYS A 1 165 ? 1.703 3.375 22.559 1.00 91.50 165 LYS A N 1
ATOM 1236 C CA . LYS A 1 165 ? 2.369 4.680 22.696 1.00 91.50 165 LYS A CA 1
ATOM 1237 C C . LYS A 1 165 ? 1.377 5.846 22.729 1.00 91.50 165 LYS A C 1
ATOM 1239 O O . LYS A 1 165 ? 1.623 6.843 23.401 1.00 91.50 165 LYS A O 1
ATOM 1244 N N . GLN A 1 166 ? 0.291 5.751 21.968 1.00 88.44 166 GLN A N 1
ATOM 1245 C CA . GLN A 1 166 ? -0.706 6.812 21.861 1.00 88.44 166 GLN A CA 1
ATOM 1246 C C . GLN A 1 166 ? -1.671 6.844 23.054 1.00 88.44 166 GLN A C 1
ATOM 1248 O O . GLN A 1 166 ? -2.117 7.920 23.452 1.00 88.44 166 GLN A O 1
ATOM 1253 N N . TYR A 1 167 ? -1.975 5.681 23.625 1.00 87.88 167 TYR A N 1
ATOM 1254 C CA . TYR A 1 167 ? -2.836 5.511 24.792 1.00 87.88 167 TYR A CA 1
ATOM 1255 C C . TYR A 1 167 ? -2.026 4.895 25.950 1.00 87.88 167 TYR A C 1
ATOM 1257 O O . TYR A 1 167 ? -2.315 3.778 26.373 1.00 87.88 167 TYR A O 1
ATOM 1265 N N . PRO A 1 168 ? -1.008 5.599 26.486 1.00 85.00 168 PRO A N 1
ATOM 1266 C CA . PRO A 1 168 ? -0.057 5.028 27.448 1.00 85.00 168 PRO A CA 1
ATOM 1267 C C . PRO A 1 168 ? -0.694 4.638 28.788 1.00 85.00 168 PRO A C 1
ATOM 1269 O O . PRO A 1 168 ? -0.135 3.838 29.532 1.00 85.00 168 PRO A O 1
ATOM 1272 N N . ASN A 1 169 ? -1.865 5.198 29.097 1.00 84.75 169 ASN A N 1
ATOM 1273 C CA . ASN A 1 169 ? -2.615 4.909 30.319 1.00 84.75 169 ASN A CA 1
ATOM 1274 C C . ASN A 1 169 ? -3.591 3.732 30.154 1.00 84.75 169 ASN A C 1
ATOM 1276 O O . ASN A 1 169 ? -4.269 3.358 31.110 1.00 84.75 169 ASN A O 1
ATOM 1280 N N . ASN A 1 170 ? -3.683 3.163 28.951 1.00 84.62 170 ASN A N 1
ATOM 1281 C CA . ASN A 1 170 ? -4.562 2.053 28.629 1.00 84.62 170 ASN A CA 1
ATOM 1282 C C . ASN A 1 170 ? -3.714 0.791 28.477 1.00 84.62 170 ASN A C 1
ATOM 1284 O O . ASN A 1 170 ? -2.755 0.767 27.707 1.00 84.62 170 ASN A O 1
ATOM 1288 N N . ASN A 1 171 ? -4.087 -0.283 29.172 1.00 90.25 171 ASN A N 1
ATOM 1289 C CA . ASN A 1 171 ? -3.468 -1.579 28.936 1.00 90.25 171 ASN A CA 1
ATOM 1290 C C . ASN A 1 171 ? -4.076 -2.174 27.659 1.00 90.25 171 ASN A C 1
ATOM 1292 O O . ASN A 1 171 ? -5.224 -2.612 27.679 1.00 90.25 171 ASN A O 1
ATOM 1296 N N . ILE A 1 172 ? -3.350 -2.114 26.541 1.00 92.31 172 ILE A N 1
ATOM 1297 C CA . ILE A 1 172 ? -3.809 -2.594 25.229 1.00 92.31 172 ILE A CA 1
ATOM 1298 C C . ILE A 1 172 ? -2.981 -3.814 24.841 1.00 92.31 172 ILE A C 1
ATOM 1300 O O . ILE A 1 172 ? -1.751 -3.769 24.874 1.00 92.31 172 ILE A O 1
ATOM 1304 N N . SER A 1 173 ? -3.648 -4.888 24.433 1.00 93.31 173 SER A N 1
ATOM 1305 C CA . SER A 1 173 ? -3.025 -6.132 23.990 1.00 93.31 173 SER A CA 1
ATOM 1306 C C . SER A 1 173 ? -3.659 -6.636 22.694 1.00 93.31 173 SER A C 1
ATOM 1308 O O . SER A 1 173 ? -4.718 -6.167 22.278 1.00 93.31 173 SER A O 1
ATOM 1310 N N . TYR A 1 174 ? -2.997 -7.582 22.035 1.00 91.38 174 TYR A N 1
ATOM 1311 C CA . TYR A 1 174 ? -3.490 -8.226 20.822 1.00 91.38 174 TYR A CA 1
ATOM 1312 C C . TYR A 1 174 ? -3.894 -9.666 21.133 1.00 91.38 174 TYR A C 1
ATOM 1314 O O . TYR A 1 174 ? -3.098 -10.430 21.675 1.00 91.38 174 TYR A O 1
ATOM 1322 N N . ASP A 1 175 ? -5.122 -10.030 20.769 1.00 91.31 175 ASP A N 1
ATOM 1323 C CA . ASP A 1 175 ? -5.619 -11.401 20.840 1.00 91.31 175 ASP A CA 1
ATOM 1324 C C . ASP A 1 175 ? -5.920 -11.906 19.418 1.00 91.31 175 ASP A C 1
ATOM 1326 O O . ASP A 1 175 ? -6.931 -11.527 18.825 1.00 91.31 175 ASP A O 1
ATOM 1330 N N . PRO A 1 176 ? -5.069 -12.761 18.828 1.00 86.81 176 PRO A N 1
ATOM 1331 C CA . PRO A 1 176 ? -5.316 -13.302 17.494 1.00 86.81 176 PRO A CA 1
ATOM 1332 C C . PRO A 1 176 ? -6.463 -14.323 17.453 1.00 86.81 176 PRO A C 1
ATOM 1334 O O . PRO A 1 176 ? -6.933 -14.644 16.361 1.00 86.81 176 PRO A O 1
ATOM 1337 N N . SER A 1 177 ? -6.891 -14.862 18.601 1.00 88.06 177 SER A N 1
ATOM 1338 C CA . SER A 1 177 ? -7.911 -15.915 18.679 1.00 88.06 177 SER A CA 1
ATOM 1339 C C . SER A 1 177 ? -9.339 -15.373 18.619 1.00 88.06 177 SER A C 1
ATOM 1341 O O . SER A 1 177 ? -10.263 -16.097 18.240 1.00 88.06 177 SER A O 1
ATOM 1343 N N . THR A 1 178 ? -9.533 -14.091 18.941 1.00 87.44 178 THR A N 1
ATOM 1344 C CA . THR A 1 178 ? -10.858 -13.475 18.919 1.00 87.44 178 THR A CA 1
ATOM 1345 C C . THR A 1 178 ? -11.306 -13.127 17.501 1.00 87.44 178 THR A C 1
ATOM 1347 O O . THR A 1 178 ? -10.561 -12.589 16.678 1.00 87.44 178 THR A O 1
ATOM 1350 N N . THR A 1 179 ? -12.581 -13.385 17.217 1.00 85.75 179 THR A N 1
ATOM 1351 C CA . THR A 1 179 ? -13.242 -12.942 15.981 1.00 85.75 179 THR A CA 1
ATOM 1352 C C . THR A 1 179 ? -13.776 -11.512 16.081 1.00 85.75 179 THR A C 1
ATOM 1354 O O . THR A 1 179 ? -14.242 -10.965 15.075 1.00 85.75 179 THR A O 1
ATOM 1357 N N . LYS A 1 180 ? -13.746 -10.916 17.283 1.00 87.25 180 LYS A N 1
ATOM 1358 C CA . LYS A 1 180 ? -14.196 -9.545 17.548 1.00 87.25 180 LYS A CA 1
ATOM 1359 C C . LYS A 1 180 ? -13.179 -8.518 17.038 1.00 87.25 180 LYS A C 1
ATOM 1361 O O . LYS A 1 180 ? -12.030 -8.843 16.743 1.00 87.25 180 LYS A O 1
ATOM 1366 N N . GLU A 1 181 ? -13.616 -7.270 16.890 1.00 88.12 181 GLU A N 1
ATOM 1367 C CA . GLU A 1 181 ? -12.711 -6.160 16.557 1.00 88.12 181 GLU A CA 1
ATOM 1368 C C . GLU A 1 181 ? -11.865 -5.776 17.774 1.00 88.12 181 GLU A C 1
ATOM 1370 O O . GLU A 1 181 ? -10.644 -5.673 17.662 1.00 88.12 181 GLU A O 1
ATOM 1375 N N . GLY A 1 182 ? -12.502 -5.695 18.938 1.00 90.25 182 GLY A N 1
ATOM 1376 C CA . GLY A 1 182 ? -11.869 -5.645 20.242 1.00 90.25 182 GLY A CA 1
ATOM 1377 C C . GLY A 1 182 ? -12.787 -6.233 21.311 1.00 90.25 182 GLY A C 1
ATOM 1378 O O . GLY A 1 182 ? -13.894 -6.689 21.012 1.00 90.25 182 GLY A O 1
ATOM 1379 N N . PHE A 1 183 ? -12.275 -6.316 22.533 1.00 90.12 183 PHE A N 1
ATOM 1380 C CA . PHE A 1 183 ? -13.065 -6.490 23.744 1.00 90.12 183 PHE A CA 1
ATOM 1381 C C . PHE A 1 183 ? -12.278 -5.985 24.957 1.00 90.12 183 PHE A C 1
ATOM 1383 O O . PHE A 1 183 ? -11.059 -6.160 25.046 1.00 90.12 183 PHE A O 1
ATOM 1390 N N . TYR A 1 184 ? -12.974 -5.411 25.927 1.00 88.81 184 TYR A N 1
ATOM 1391 C CA . TYR A 1 184 ? -12.423 -5.154 27.251 1.00 88.81 184 TYR A CA 1
ATOM 1392 C C . TYR A 1 184 ? -12.498 -6.402 28.147 1.00 88.81 184 TYR A C 1
ATOM 1394 O O . TYR A 1 184 ? -13.514 -7.093 28.195 1.00 88.81 184 TYR A O 1
ATOM 1402 N N . ASN A 1 185 ? -11.415 -6.703 28.868 1.00 87.75 185 ASN A N 1
ATOM 1403 C CA . ASN A 1 185 ? -11.370 -7.754 29.883 1.00 87.75 185 ASN A CA 1
ATOM 1404 C C . ASN A 1 185 ? -11.285 -7.130 31.280 1.00 87.75 185 ASN A C 1
ATOM 1406 O O . ASN A 1 185 ? -10.270 -6.540 31.657 1.00 87.75 185 ASN A O 1
ATOM 1410 N N . GLU A 1 186 ? -12.346 -7.308 32.061 1.00 80.75 186 GLU A N 1
ATOM 1411 C CA . GLU A 1 186 ? -12.485 -6.751 33.409 1.00 80.75 186 GLU A CA 1
ATOM 1412 C C . GLU A 1 186 ? -11.456 -7.310 34.400 1.00 80.75 186 GLU A C 1
ATOM 1414 O O . GLU A 1 186 ? -10.930 -6.569 35.233 1.00 80.75 186 GLU A O 1
ATOM 1419 N N . ASN A 1 187 ? -11.108 -8.597 34.286 1.00 84.56 187 ASN A N 1
ATOM 1420 C CA . ASN A 1 187 ? -10.257 -9.287 35.260 1.00 84.56 187 ASN A CA 1
ATOM 1421 C C . ASN A 1 187 ? -8.843 -8.703 35.310 1.00 84.56 187 ASN A C 1
ATOM 1423 O O . ASN A 1 187 ? -8.247 -8.574 36.378 1.00 84.56 187 ASN A O 1
ATOM 1427 N N . ASN A 1 188 ? -8.297 -8.349 34.147 1.00 87.38 188 ASN A N 1
ATOM 1428 C CA . ASN A 1 188 ? -6.944 -7.808 34.016 1.00 87.38 188 ASN A CA 1
ATOM 1429 C C . ASN A 1 188 ? -6.919 -6.369 33.485 1.00 87.38 188 ASN A C 1
ATOM 1431 O O . ASN A 1 188 ? -5.847 -5.848 33.170 1.00 87.38 188 ASN A O 1
ATOM 1435 N N . LYS A 1 189 ? -8.090 -5.734 33.380 1.00 86.25 189 LYS A N 1
ATOM 1436 C CA . LYS A 1 189 ? -8.286 -4.355 32.924 1.00 86.25 189 LYS A CA 1
ATOM 1437 C C . LYS A 1 189 ? -7.596 -4.054 31.591 1.00 86.25 189 LYS A C 1
ATOM 1439 O O . LYS A 1 189 ? -7.035 -2.973 31.415 1.00 86.25 189 LYS A O 1
ATOM 1444 N N . THR A 1 190 ? -7.609 -5.021 30.677 1.00 89.81 190 THR A N 1
ATOM 1445 C CA . THR A 1 190 ? -6.909 -4.946 29.389 1.00 89.81 190 THR A CA 1
ATOM 1446 C C . THR A 1 190 ? -7.907 -4.845 28.244 1.00 89.81 190 THR A C 1
ATOM 1448 O O . THR A 1 190 ? -8.883 -5.587 28.195 1.00 89.81 190 THR A O 1
ATOM 1451 N N . ILE A 1 191 ? -7.645 -3.940 27.306 1.00 92.12 191 ILE A N 1
ATOM 1452 C CA . ILE A 1 191 ? -8.328 -3.861 26.017 1.00 92.12 191 ILE A CA 1
ATOM 1453 C C . ILE A 1 191 ? -7.604 -4.803 25.060 1.00 92.12 191 ILE A C 1
ATOM 1455 O O . ILE A 1 191 ? -6.450 -4.569 24.704 1.00 92.12 191 ILE A O 1
ATOM 1459 N N . TYR A 1 192 ? -8.276 -5.865 24.642 1.00 93.12 192 TYR A N 1
ATOM 1460 C CA . TYR A 1 192 ? -7.772 -6.778 23.630 1.00 93.12 192 TYR A CA 1
ATOM 1461 C C . TYR A 1 192 ? -8.292 -6.363 22.264 1.00 93.12 192 TYR A C 1
ATOM 1463 O O . TYR A 1 192 ? -9.493 -6.215 22.070 1.00 93.12 192 TYR A O 1
ATOM 1471 N N . LEU A 1 193 ? -7.392 -6.194 21.304 1.00 93.06 193 LEU A N 1
ATOM 1472 C CA . LEU A 1 193 ? -7.743 -5.972 19.909 1.00 93.06 193 LEU A CA 1
ATOM 1473 C C . LEU A 1 193 ? -7.634 -7.290 19.156 1.00 93.06 193 LEU A C 1
ATOM 1475 O O . LEU A 1 193 ? -6.643 -8.008 19.287 1.00 93.06 193 LEU A O 1
ATOM 1479 N N . GLY A 1 194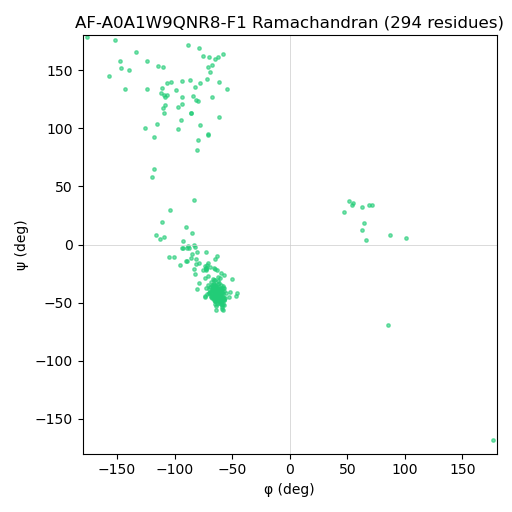 ? -8.650 -7.599 18.361 1.00 90.19 194 GLY A N 1
ATOM 1480 C CA . GLY A 1 194 ? -8.640 -8.751 17.476 1.00 90.19 194 GLY A CA 1
ATOM 1481 C C . GLY A 1 194 ? -8.036 -8.432 16.118 1.00 90.19 194 GLY A C 1
ATOM 1482 O O . GLY A 1 194 ? -7.829 -7.269 15.745 1.00 90.19 194 GLY A O 1
ATOM 1483 N N . LYS A 1 195 ? -7.828 -9.479 15.311 1.00 87.12 195 LYS A N 1
ATOM 1484 C CA . LYS A 1 195 ? -7.316 -9.342 13.939 1.00 87.12 195 LYS A CA 1
ATOM 1485 C C . LYS A 1 195 ? -8.136 -8.333 13.131 1.00 87.12 195 LYS A C 1
ATOM 1487 O O . LYS A 1 195 ? -7.567 -7.521 12.416 1.00 87.12 195 LYS A O 1
ATOM 1492 N N . ARG A 1 196 ? -9.468 -8.330 13.259 1.00 84.19 196 ARG A N 1
ATOM 1493 C CA . ARG A 1 196 ? -10.346 -7.416 12.499 1.00 84.19 196 ARG A CA 1
ATOM 1494 C C . ARG A 1 196 ? -10.187 -5.947 12.901 1.00 84.19 196 ARG A C 1
ATOM 1496 O O . ARG A 1 196 ? -10.268 -5.096 12.020 1.00 84.19 196 ARG A O 1
ATOM 1503 N N . GLY A 1 197 ? -9.951 -5.663 14.184 1.00 84.81 197 GLY A N 1
ATOM 1504 C CA . GLY A 1 197 ? -9.755 -4.299 14.682 1.00 84.81 197 GLY A CA 1
ATOM 1505 C C . GLY A 1 197 ? -8.430 -3.704 14.211 1.00 84.81 197 GLY A C 1
ATOM 1506 O O . GLY A 1 197 ? -8.394 -2.566 13.751 1.00 84.81 197 GLY A O 1
ATOM 1507 N N . LEU A 1 198 ? -7.356 -4.505 14.231 1.00 86.25 198 LEU A N 1
ATOM 1508 C CA . LEU A 1 198 ? -6.033 -4.071 13.770 1.00 86.25 198 LEU A CA 1
ATOM 1509 C C . LEU A 1 198 ? -5.840 -4.153 12.249 1.00 86.25 198 LEU A C 1
ATOM 1511 O O . LEU A 1 198 ? -5.010 -3.429 11.709 1.00 86.25 198 LEU A O 1
ATOM 1515 N N . ASN A 1 199 ? -6.566 -5.010 11.526 1.00 79.25 199 ASN A N 1
ATOM 1516 C CA . ASN A 1 199 ? -6.396 -5.149 10.071 1.00 79.25 199 ASN A CA 1
ATOM 1517 C C . ASN A 1 199 ? -6.969 -3.969 9.275 1.00 79.25 199 ASN A C 1
ATOM 1519 O O . ASN A 1 199 ? -6.607 -3.762 8.124 1.00 79.25 199 ASN A O 1
ATOM 1523 N N . LYS A 1 200 ? -7.853 -3.179 9.881 1.00 78.12 200 LYS A N 1
ATOM 1524 C CA . LYS A 1 200 ? -8.379 -1.962 9.262 1.00 78.12 200 LYS A CA 1
ATOM 1525 C C . LYS A 1 200 ? -7.366 -0.810 9.384 1.00 78.12 200 LYS A C 1
ATOM 1527 O O . LYS A 1 200 ? -6.359 -0.914 10.088 1.00 78.12 200 LYS A O 1
ATOM 1532 N N . ASN A 1 201 ? -7.639 0.283 8.671 1.00 77.31 201 ASN A N 1
ATOM 1533 C CA . ASN A 1 201 ? -6.800 1.479 8.697 1.00 77.31 201 ASN A CA 1
ATOM 1534 C C . ASN A 1 201 ? -6.654 2.062 10.116 1.00 77.31 201 ASN A C 1
ATOM 1536 O O . ASN A 1 201 ? -7.436 1.780 11.029 1.00 77.31 201 ASN A O 1
ATOM 1540 N N . TYR A 1 202 ? -5.664 2.937 10.274 1.00 81.00 202 TYR A N 1
ATOM 1541 C CA . TYR A 1 202 ? -5.304 3.590 11.530 1.00 81.00 202 TYR A CA 1
ATOM 1542 C C . TYR A 1 202 ? -6.509 4.165 12.285 1.00 81.00 202 TYR A C 1
ATOM 1544 O O . TYR A 1 202 ? -6.634 3.977 13.498 1.00 81.00 202 TYR A O 1
ATOM 1552 N N . GLY A 1 203 ? -7.411 4.844 11.573 1.00 81.75 203 GLY A N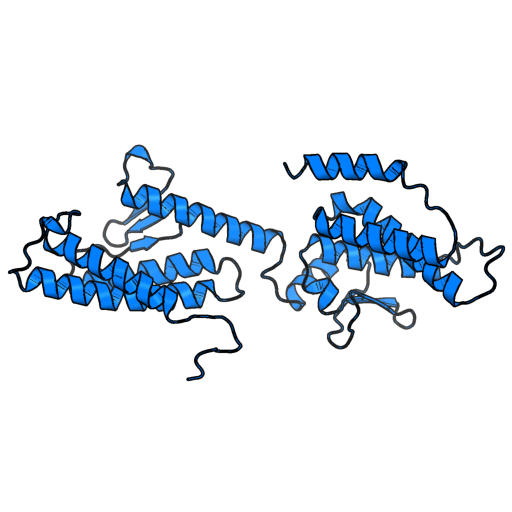 1
ATOM 1553 C CA . GLY A 1 203 ? -8.562 5.475 12.202 1.00 81.75 203 GLY A CA 1
ATOM 1554 C C . GLY A 1 203 ? -9.521 4.483 12.840 1.00 81.75 203 GLY A C 1
ATOM 1555 O O . GLY A 1 203 ? -10.011 4.732 13.940 1.00 81.75 203 GLY A O 1
ATOM 1556 N N . TRP A 1 204 ? -9.740 3.332 12.206 1.00 83.69 204 TRP A N 1
ATOM 1557 C CA . TRP A 1 204 ? -10.587 2.289 12.778 1.00 83.69 204 TRP A CA 1
ATOM 1558 C C . TRP A 1 204 ? -9.974 1.661 14.019 1.00 83.69 204 TRP A C 1
ATOM 1560 O O . TRP A 1 204 ? -10.671 1.453 15.007 1.00 83.69 204 TRP A O 1
ATOM 1570 N N . ALA A 1 205 ? -8.667 1.396 13.989 1.00 86.38 205 ALA A N 1
ATOM 1571 C CA . ALA A 1 205 ? -7.973 0.798 15.121 1.00 86.38 205 ALA A CA 1
ATOM 1572 C C . ALA A 1 205 ? -8.051 1.704 16.366 1.00 86.38 205 ALA A C 1
ATOM 1574 O O . ALA A 1 205 ? -8.336 1.225 17.461 1.00 86.38 205 ALA A O 1
ATOM 1575 N N . LYS A 1 206 ? -7.899 3.028 16.194 1.00 87.88 206 LYS A N 1
ATOM 1576 C CA . LYS A 1 206 ? -8.165 4.022 17.252 1.00 87.88 206 LYS A CA 1
ATOM 1577 C C . LYS A 1 206 ? -9.604 3.975 17.753 1.00 87.88 206 LYS A C 1
ATOM 1579 O O . LYS A 1 206 ? -9.823 3.955 18.958 1.00 87.88 206 LYS A O 1
ATOM 1584 N N . SER A 1 207 ? -10.561 3.965 16.825 1.00 88.06 207 SER A N 1
ATOM 1585 C CA . SER A 1 207 ? -11.992 3.917 17.140 1.00 88.06 207 SER A CA 1
ATOM 1586 C C . SER A 1 207 ? -12.331 2.686 17.977 1.00 88.06 207 SER A C 1
ATOM 1588 O O . SER A 1 207 ? -12.981 2.808 19.005 1.00 88.06 207 SER A O 1
ATOM 1590 N N . THR A 1 208 ? -11.762 1.531 17.622 1.00 88.81 208 THR A N 1
ATOM 1591 C CA . THR A 1 208 ? -11.922 0.281 18.376 1.00 88.81 208 THR A CA 1
ATOM 1592 C C . THR A 1 208 ? -11.357 0.410 19.795 1.00 88.81 208 THR A C 1
ATOM 1594 O O . THR A 1 208 ? -12.012 0.025 20.753 1.00 88.81 208 THR A O 1
ATOM 1597 N N . VAL A 1 209 ? -10.164 0.996 19.971 1.00 88.62 209 VAL A N 1
ATOM 1598 C CA . VAL A 1 209 ? -9.603 1.227 21.318 1.00 88.62 209 VAL A CA 1
ATOM 1599 C C . VAL A 1 209 ? -10.497 2.151 22.147 1.00 88.62 209 VAL A C 1
ATOM 1601 O O . VAL A 1 209 ? -10.720 1.885 23.325 1.00 88.62 209 VAL A O 1
ATOM 1604 N N . GLU A 1 210 ? -11.007 3.233 21.556 1.00 88.06 210 GLU A N 1
ATOM 1605 C CA . GLU A 1 210 ? -11.895 4.171 22.251 1.00 88.06 210 GLU A CA 1
ATOM 1606 C C . GLU A 1 210 ? -13.260 3.542 22.584 1.00 88.06 210 GLU A C 1
ATOM 1608 O O . GLU A 1 210 ? -13.782 3.811 23.665 1.00 88.06 210 GLU A O 1
ATOM 1613 N N . HIS A 1 211 ? -13.788 2.667 21.721 1.00 90.12 211 HIS A N 1
ATOM 1614 C CA . HIS A 1 211 ? -14.987 1.863 21.978 1.00 90.12 211 HIS A CA 1
ATOM 1615 C C . HIS A 1 211 ? -14.811 0.991 23.222 1.00 90.12 211 HIS A C 1
ATOM 1617 O O . HIS A 1 211 ? -15.561 1.105 24.186 1.00 90.12 211 HIS A O 1
ATOM 1623 N N . GLU A 1 212 ? -13.765 0.164 23.244 1.00 89.62 212 GLU A N 1
ATOM 1624 C CA . GLU A 1 212 ? -13.510 -0.737 24.373 1.00 89.62 212 GLU A CA 1
ATOM 1625 C C . GLU A 1 212 ? -13.142 0.021 25.652 1.00 89.62 212 GLU A C 1
ATOM 1627 O O . GLU A 1 212 ? -13.431 -0.417 26.766 1.00 89.62 212 GLU A O 1
ATOM 1632 N N . TYR A 1 213 ? -12.528 1.196 25.516 1.00 87.06 213 TYR A N 1
ATOM 1633 C CA . TYR A 1 213 ? -12.290 2.068 26.655 1.00 87.06 213 TYR A CA 1
ATOM 1634 C C . TYR A 1 213 ? -13.587 2.654 27.227 1.00 87.06 213 TYR A C 1
ATOM 1636 O O . TYR A 1 213 ? -13.672 2.847 28.441 1.00 87.06 213 TYR A O 1
ATOM 1644 N N . GLN A 1 214 ? -14.602 2.909 26.394 1.00 87.88 214 GLN A N 1
ATOM 1645 C CA . GLN A 1 214 ? -15.911 3.339 26.880 1.00 87.88 214 GLN A CA 1
ATOM 1646 C C . GLN A 1 214 ? -16.550 2.257 27.756 1.00 87.88 214 GLN A C 1
ATOM 1648 O O . GLN A 1 214 ? -16.999 2.582 28.853 1.00 87.88 214 GLN A O 1
ATOM 1653 N N . HIS A 1 215 ? -16.475 0.984 27.352 1.00 84.38 215 HIS A N 1
ATOM 1654 C CA . HIS A 1 215 ? -16.924 -0.147 28.179 1.00 84.38 215 HIS A CA 1
ATOM 1655 C C . HIS A 1 215 ? -16.223 -0.194 29.541 1.00 84.38 215 HIS A C 1
ATOM 1657 O O . HIS A 1 215 ? -16.862 -0.407 30.570 1.00 84.38 215 HIS A O 1
ATOM 1663 N N . TYR A 1 216 ? -14.916 0.087 29.585 1.00 83.62 216 TYR A N 1
ATOM 1664 C CA . TYR A 1 216 ? -14.190 0.210 30.853 1.00 83.62 216 TYR A CA 1
ATOM 1665 C C . TYR A 1 216 ? -14.715 1.347 31.743 1.00 83.62 216 TYR A C 1
ATOM 1667 O O . TYR A 1 216 ? -14.875 1.151 32.950 1.00 83.62 216 TYR A O 1
ATOM 1675 N N . LEU A 1 217 ? -14.944 2.540 31.182 1.00 83.12 217 LEU A N 1
ATOM 1676 C CA . LEU A 1 217 ? -15.465 3.681 31.946 1.00 83.12 217 LEU A CA 1
ATOM 1677 C C . LEU A 1 217 ? -16.854 3.384 32.506 1.00 83.12 217 LEU A C 1
ATOM 1679 O O . LEU A 1 217 ? -17.135 3.693 33.663 1.00 83.12 217 LEU A O 1
ATOM 1683 N N . ASP A 1 218 ? -17.678 2.747 31.687 1.00 79.88 218 ASP A N 1
ATOM 1684 C CA . ASP A 1 218 ? -19.042 2.368 32.008 1.00 79.88 218 ASP A CA 1
ATOM 1685 C C . ASP A 1 218 ? -19.080 1.344 33.153 1.00 79.88 218 ASP A C 1
ATOM 1687 O O . ASP A 1 218 ? -19.818 1.529 34.123 1.00 79.88 218 ASP A O 1
ATOM 1691 N N . TYR A 1 219 ? -18.194 0.346 33.123 1.00 75.94 219 TYR A N 1
ATOM 1692 C CA . TYR A 1 219 ? -18.024 -0.597 34.229 1.00 75.94 219 TYR A CA 1
ATOM 1693 C C . TYR A 1 219 ? -17.475 0.071 35.501 1.00 75.94 219 TYR A C 1
ATOM 1695 O O . TYR A 1 219 ? -17.957 -0.173 36.608 1.00 75.94 219 TYR A O 1
ATOM 1703 N N . LYS A 1 220 ? -16.455 0.933 35.367 1.00 75.69 220 LYS A N 1
ATOM 1704 C CA . LYS A 1 220 ? -15.769 1.561 36.508 1.00 75.69 220 LYS A CA 1
ATOM 1705 C C . LYS A 1 220 ? -16.664 2.528 37.278 1.00 75.69 220 LYS A C 1
ATOM 1707 O O . LYS A 1 220 ? -16.598 2.555 38.505 1.00 75.69 220 LYS A O 1
ATOM 1712 N N . ASN A 1 221 ? -17.411 3.368 36.571 1.00 70.38 221 ASN A N 1
ATOM 1713 C CA . ASN A 1 221 ? -18.133 4.468 37.199 1.00 70.38 221 ASN A CA 1
ATOM 1714 C C . ASN A 1 221 ? -19.505 4.042 37.738 1.00 70.38 221 ASN A C 1
ATOM 1716 O O . ASN A 1 221 ? -20.100 4.819 38.475 1.00 70.38 221 ASN A O 1
ATOM 1720 N N . GLN A 1 222 ? -20.006 2.844 37.389 1.00 64.19 222 GLN A N 1
ATOM 1721 C CA . GLN A 1 222 ? -21.382 2.409 37.689 1.00 64.19 222 GLN A CA 1
ATOM 1722 C C . GLN A 1 222 ? -22.430 3.491 37.345 1.00 64.19 222 GLN A C 1
ATOM 1724 O O . GLN A 1 222 ? -23.490 3.561 37.958 1.00 64.19 222 GLN A O 1
ATOM 1729 N N . ASP A 1 223 ? -22.121 4.351 36.369 1.00 53.31 223 ASP A N 1
ATOM 1730 C CA . ASP A 1 223 ? -22.778 5.646 36.119 1.00 53.31 223 ASP A CA 1
ATOM 1731 C C . ASP A 1 223 ? -24.073 5.482 35.303 1.00 53.31 223 ASP A C 1
ATOM 1733 O O . ASP A 1 223 ? -24.363 6.242 34.377 1.00 53.31 223 ASP A O 1
ATOM 1737 N N . PHE A 1 224 ? -24.828 4.419 35.582 1.00 59.06 224 PHE A N 1
ATOM 1738 C CA . PHE A 1 224 ? -26.024 4.071 34.831 1.00 59.06 224 PHE A CA 1
ATOM 1739 C C . PHE A 1 224 ? -27.274 4.300 35.662 1.00 59.06 224 PHE A C 1
ATOM 1741 O O . PHE A 1 224 ? -27.522 3.619 36.657 1.00 59.06 224 PHE A O 1
ATOM 1748 N N . ASP A 1 225 ? -28.111 5.213 35.178 1.00 54.12 225 ASP A N 1
ATOM 1749 C CA . ASP A 1 225 ? -29.528 5.199 35.502 1.00 54.12 225 ASP A CA 1
ATOM 1750 C C . ASP A 1 225 ? -30.167 3.998 34.786 1.00 54.12 225 ASP A C 1
ATOM 1752 O O . ASP A 1 225 ? -30.466 4.037 33.594 1.00 54.12 225 ASP A O 1
ATOM 1756 N N . LEU A 1 226 ? -30.267 2.881 35.509 1.00 55.44 226 LEU A N 1
ATOM 1757 C CA . LEU A 1 226 ? -30.811 1.606 35.027 1.00 55.44 226 LEU A CA 1
ATOM 1758 C C . LEU A 1 226 ? -32.320 1.483 35.270 1.00 55.44 226 LEU A C 1
ATOM 1760 O O . LEU A 1 226 ? -32.868 0.378 35.233 1.00 55.44 226 LEU A O 1
ATOM 1764 N N . THR A 1 227 ? -33.003 2.588 35.576 1.00 49.22 227 THR A N 1
ATOM 1765 C CA . THR A 1 227 ? -34.437 2.551 35.854 1.00 49.22 227 THR A CA 1
ATOM 1766 C C . THR A 1 227 ? -35.210 2.053 34.624 1.00 49.22 227 THR A C 1
ATOM 1768 O O . THR A 1 227 ? -35.303 2.722 33.601 1.00 49.22 227 THR A O 1
ATOM 1771 N N . GLY A 1 228 ? -35.761 0.836 34.721 1.00 56.28 228 GLY A N 1
ATOM 1772 C CA . GLY A 1 228 ? -36.611 0.226 33.687 1.00 56.28 228 GLY A CA 1
ATOM 1773 C C . GLY A 1 228 ? -35.951 -0.813 32.770 1.00 56.28 228 GLY A C 1
ATOM 1774 O O . GLY A 1 228 ? -36.615 -1.285 31.851 1.00 56.28 228 GLY A O 1
ATOM 1775 N N . ILE A 1 229 ? -34.690 -1.204 32.996 1.00 62.16 229 ILE A N 1
ATOM 1776 C CA . ILE A 1 229 ? -34.041 -2.284 32.228 1.00 62.16 229 ILE A CA 1
ATOM 1777 C C . ILE A 1 229 ? -34.204 -3.605 32.985 1.00 62.16 229 ILE A C 1
ATOM 1779 O O . ILE A 1 229 ? -33.572 -3.823 34.016 1.00 62.16 229 ILE A O 1
ATOM 1783 N N . GLU A 1 230 ? -35.065 -4.484 32.476 1.00 63.47 230 GLU A N 1
ATOM 1784 C CA . GLU A 1 230 ? -35.445 -5.723 33.172 1.00 63.47 230 GLU A CA 1
ATOM 1785 C C . GLU A 1 230 ? -34.526 -6.921 32.862 1.00 63.47 230 GLU A C 1
ATOM 1787 O O . GLU A 1 230 ? -34.563 -7.917 33.585 1.00 63.47 230 GLU A O 1
ATOM 1792 N N . ASP A 1 231 ? -33.678 -6.848 31.825 1.00 78.94 231 ASP A N 1
ATOM 1793 C CA . ASP A 1 231 ? -32.864 -7.984 31.380 1.00 78.94 231 ASP A CA 1
ATOM 1794 C C . ASP A 1 231 ? -31.414 -7.635 30.968 1.00 78.94 231 ASP A C 1
ATOM 1796 O O . ASP A 1 231 ? -31.101 -6.559 30.452 1.00 78.94 231 ASP A O 1
ATOM 1800 N N . GLN A 1 232 ? -30.511 -8.605 31.164 1.00 75.25 232 GLN A N 1
ATOM 1801 C CA . GLN A 1 232 ? -29.068 -8.484 30.907 1.00 75.25 232 GLN A CA 1
ATOM 1802 C C . GLN A 1 232 ? -28.724 -8.222 29.431 1.00 75.25 232 GLN A C 1
ATOM 1804 O O . GLN A 1 232 ? -27.678 -7.648 29.124 1.00 75.25 232 GLN A O 1
ATOM 1809 N N . ARG A 1 233 ? -29.566 -8.665 28.491 1.00 77.50 233 ARG A N 1
ATOM 1810 C CA . ARG A 1 233 ? -29.306 -8.470 27.062 1.00 77.50 233 ARG A CA 1
ATOM 1811 C C . ARG A 1 233 ? -29.539 -7.011 26.692 1.00 77.50 233 ARG A C 1
ATOM 1813 O O . ARG A 1 233 ? -28.686 -6.434 26.024 1.00 77.50 233 ARG A O 1
ATOM 1820 N N . SER A 1 234 ? -30.633 -6.418 27.157 1.00 75.25 234 SER A N 1
ATOM 1821 C CA . SER A 1 234 ? -30.921 -4.993 26.970 1.00 75.25 234 SER A CA 1
ATOM 1822 C C . SER A 1 234 ? -29.840 -4.108 27.601 1.00 75.25 234 SER A C 1
ATOM 1824 O O . SER A 1 234 ? -29.403 -3.138 26.983 1.00 75.25 234 SER A O 1
ATOM 1826 N N . TYR A 1 235 ? -29.316 -4.504 28.768 1.00 75.06 235 TYR A N 1
ATOM 1827 C CA . TYR A 1 235 ? -28.162 -3.852 29.396 1.00 75.06 235 TYR A CA 1
ATOM 1828 C C . TYR A 1 235 ? -26.924 -3.835 28.483 1.00 75.06 235 TYR A C 1
ATOM 1830 O O . TYR A 1 235 ? -26.377 -2.770 28.203 1.00 75.06 235 TYR A O 1
ATOM 1838 N N . ASN A 1 236 ? -26.518 -4.992 27.951 1.00 77.25 236 ASN A N 1
ATOM 1839 C CA . ASN A 1 236 ? -25.339 -5.078 27.082 1.00 77.25 236 ASN A CA 1
ATOM 1840 C C . ASN A 1 236 ? -25.496 -4.248 25.791 1.00 77.25 236 ASN A C 1
ATOM 1842 O O . ASN A 1 236 ? -24.534 -3.636 25.334 1.00 77.25 236 ASN A O 1
ATOM 1846 N N . ILE A 1 237 ? -26.703 -4.194 25.213 1.00 80.25 237 ILE A N 1
ATOM 1847 C CA . ILE A 1 237 ? -26.965 -3.420 23.987 1.00 80.25 237 ILE A CA 1
ATOM 1848 C C . ILE A 1 237 ? -26.827 -1.910 24.244 1.00 80.25 237 ILE A C 1
ATOM 1850 O O . ILE A 1 237 ? -26.297 -1.197 23.390 1.00 80.25 237 ILE A O 1
ATOM 1854 N N . LEU A 1 238 ? -27.256 -1.423 25.413 1.00 78.19 238 LEU A N 1
ATOM 1855 C CA . LEU A 1 238 ? -27.123 -0.014 25.800 1.00 78.19 238 LEU A CA 1
ATOM 1856 C C . LEU A 1 238 ? -25.664 0.405 26.027 1.00 78.19 238 LEU A C 1
ATOM 1858 O O . LEU A 1 238 ? -25.276 1.508 25.634 1.00 78.19 238 LEU A O 1
ATOM 1862 N N . LEU A 1 239 ? -24.849 -0.470 26.626 1.00 81.50 239 LEU A N 1
ATOM 1863 C CA . LEU A 1 239 ? -23.404 -0.248 26.745 1.00 81.50 239 LEU A CA 1
ATOM 1864 C C . LEU A 1 239 ? -22.757 -0.109 25.363 1.00 81.50 239 LEU A C 1
ATOM 1866 O O . LEU A 1 239 ? -22.054 0.866 25.090 1.00 81.50 239 LEU A O 1
ATOM 1870 N N . ASP A 1 240 ? -23.063 -1.046 24.461 1.00 83.06 240 ASP A N 1
ATOM 1871 C CA . ASP A 1 240 ? -22.565 -1.017 23.085 1.00 83.06 240 ASP A CA 1
ATOM 1872 C C . ASP A 1 240 ? -23.018 0.250 22.347 1.00 83.06 240 ASP A C 1
ATOM 1874 O O . ASP A 1 240 ? -22.229 0.868 21.632 1.00 83.06 240 ASP A O 1
ATOM 1878 N N . GLU A 1 241 ? -24.270 0.684 22.530 1.00 82.19 241 GLU A N 1
ATOM 1879 C CA . GLU A 1 241 ? -24.784 1.922 21.936 1.00 82.19 241 GLU A CA 1
ATOM 1880 C C . GLU A 1 241 ? -23.957 3.141 22.371 1.00 82.19 241 GLU A C 1
ATOM 1882 O O . GLU A 1 241 ? -23.524 3.921 21.521 1.00 82.19 241 GLU A O 1
ATOM 1887 N N . ARG A 1 242 ? -23.652 3.286 23.667 1.00 81.56 242 ARG A N 1
ATOM 1888 C CA . ARG A 1 242 ? -22.803 4.382 24.167 1.00 81.56 242 ARG A CA 1
ATOM 1889 C C . ARG A 1 242 ? -21.389 4.328 23.601 1.00 81.56 242 ARG A C 1
ATOM 1891 O O . ARG A 1 242 ? -20.856 5.367 23.203 1.00 81.56 242 ARG A O 1
ATOM 1898 N N . ALA A 1 243 ? -20.795 3.142 23.527 1.00 85.00 243 ALA A N 1
ATOM 1899 C CA . ALA A 1 243 ? -19.476 2.959 22.940 1.00 85.00 243 ALA A CA 1
ATOM 1900 C C . ALA A 1 243 ? -19.456 3.362 21.451 1.00 85.00 243 ALA A C 1
ATOM 1902 O O . ALA A 1 243 ? -18.598 4.148 21.037 1.00 85.00 243 ALA A O 1
ATOM 1903 N N . TYR A 1 244 ? -20.465 2.966 20.667 1.00 85.00 244 TYR A N 1
ATOM 1904 C CA . TYR A 1 244 ? -20.611 3.409 19.275 1.00 85.00 244 TYR A CA 1
ATOM 1905 C C . TYR A 1 244 ? -20.890 4.916 19.138 1.00 85.00 244 TYR A C 1
ATOM 1907 O O . TYR A 1 244 ? -20.414 5.547 18.190 1.00 85.00 244 TYR A O 1
ATOM 1915 N N . LEU A 1 245 ? -21.618 5.536 20.074 1.00 83.44 245 LEU A N 1
ATOM 1916 C CA . LEU A 1 245 ? -21.792 6.994 20.101 1.00 83.44 245 LEU A CA 1
ATOM 1917 C C . LEU A 1 245 ? -20.453 7.710 20.342 1.00 83.44 245 LEU A C 1
ATOM 1919 O O . LEU A 1 245 ? -20.184 8.731 19.701 1.00 83.44 245 LEU A O 1
ATOM 1923 N N . THR A 1 246 ? -19.595 7.181 21.218 1.00 84.62 246 THR A N 1
ATOM 1924 C CA . THR A 1 246 ? -18.230 7.690 21.432 1.00 84.62 246 THR A CA 1
ATOM 1925 C C . THR A 1 246 ? -17.388 7.571 20.161 1.00 84.62 246 THR A C 1
ATOM 1927 O O . THR A 1 246 ? -16.778 8.559 19.740 1.00 84.62 246 THR A O 1
ATOM 1930 N N . GLU A 1 247 ? -17.418 6.419 19.485 1.00 84.56 247 GLU A N 1
ATOM 1931 C CA . GLU A 1 247 ? -16.745 6.233 18.193 1.00 84.56 247 GLU A CA 1
ATOM 1932 C C . GLU A 1 247 ? -17.219 7.237 17.139 1.00 84.56 247 GLU A C 1
ATOM 1934 O O . GLU A 1 247 ? -16.415 7.907 16.486 1.00 84.56 247 GLU A O 1
ATOM 1939 N N . MET A 1 248 ? -18.536 7.400 17.007 1.00 82.94 248 MET A N 1
ATOM 1940 C CA . MET A 1 248 ? -19.131 8.350 16.074 1.00 82.94 248 MET A CA 1
ATOM 1941 C C . MET A 1 248 ? -18.730 9.792 16.416 1.00 82.94 248 MET A C 1
ATOM 1943 O O . MET A 1 248 ? -18.461 10.602 15.523 1.00 82.94 248 MET A O 1
ATOM 1947 N N . ASN A 1 249 ? -18.654 10.126 17.707 1.00 81.31 249 ASN A N 1
ATOM 1948 C CA . ASN A 1 249 ? -18.253 11.450 18.162 1.00 81.31 249 ASN A CA 1
ATOM 1949 C C . ASN A 1 249 ? -16.796 11.770 17.845 1.00 81.31 249 ASN A C 1
ATOM 1951 O O . ASN A 1 249 ? -16.509 12.911 17.465 1.00 81.31 249 ASN A O 1
ATOM 1955 N N . ASN A 1 250 ? -15.929 10.765 17.939 1.00 81.81 250 ASN A N 1
ATOM 1956 C CA . ASN A 1 250 ? -14.504 10.867 17.664 1.00 81.81 250 ASN A CA 1
ATOM 1957 C C . ASN A 1 250 ? -14.142 10.518 16.216 1.00 81.81 250 ASN A C 1
ATOM 1959 O O . ASN A 1 250 ? -12.972 10.589 15.857 1.00 81.81 250 ASN A O 1
ATOM 1963 N N . ALA A 1 251 ? -15.112 10.218 15.351 1.00 79.75 251 ALA A N 1
ATOM 1964 C CA . ALA A 1 251 ? -14.865 9.766 13.986 1.00 79.75 251 ALA A CA 1
ATOM 1965 C C . ALA A 1 251 ? -13.934 10.684 13.179 1.00 79.75 251 ALA A C 1
ATOM 1967 O O . ALA A 1 251 ? -12.994 10.212 12.543 1.00 79.75 251 ALA A O 1
ATOM 1968 N N . ALA A 1 252 ? -14.155 12.002 13.240 1.00 72.50 252 ALA A N 1
ATOM 1969 C CA . ALA A 1 252 ? -13.304 12.983 12.564 1.00 72.50 252 ALA A CA 1
ATOM 1970 C C . ALA A 1 252 ? -11.894 13.044 13.175 1.00 72.50 252 ALA A C 1
ATOM 1972 O O . ALA A 1 252 ? -10.905 13.025 12.448 1.00 72.50 252 ALA A O 1
ATOM 1973 N N . LYS A 1 253 ? -11.800 13.044 14.511 1.00 81.06 253 LYS A N 1
ATOM 1974 C CA . LYS A 1 253 ? -10.533 13.011 15.265 1.00 81.06 253 LYS A CA 1
ATOM 1975 C C . LYS A 1 253 ? -9.723 11.748 14.952 1.00 81.06 253 LYS A C 1
ATOM 1977 O O . LYS A 1 253 ? -8.498 11.798 14.849 1.00 81.06 253 LYS A O 1
ATOM 1982 N N . ASN A 1 254 ? -10.409 10.623 14.788 1.00 80.94 254 ASN A N 1
ATOM 1983 C CA . ASN A 1 254 ? -9.807 9.339 14.466 1.00 80.94 254 ASN A CA 1
ATOM 1984 C C . ASN A 1 254 ? -9.518 9.202 12.967 1.00 80.94 254 ASN A C 1
ATOM 1986 O O . ASN A 1 254 ? -8.756 8.325 12.589 1.00 80.94 254 ASN A O 1
ATOM 1990 N N . GLY A 1 255 ? -10.038 10.086 12.112 1.00 76.12 255 GLY A N 1
ATOM 1991 C CA . GLY A 1 255 ? -9.829 10.010 10.667 1.00 76.12 255 GLY A CA 1
ATOM 1992 C C . GLY A 1 255 ? -10.588 8.850 10.021 1.00 76.12 255 GLY A C 1
ATOM 1993 O O . GLY A 1 255 ? -10.098 8.244 9.067 1.00 76.12 255 GLY A O 1
ATOM 1994 N N . LEU A 1 256 ? -11.772 8.514 10.543 1.00 80.00 256 LEU A N 1
ATOM 1995 C CA . LEU A 1 256 ? -12.623 7.483 9.958 1.00 80.00 256 LEU A CA 1
ATOM 1996 C C . LEU A 1 256 ? -13.046 7.858 8.538 1.00 80.00 256 LEU A C 1
ATOM 1998 O O . LEU A 1 256 ? -13.388 9.000 8.226 1.00 80.00 256 LEU A O 1
ATOM 2002 N N . SER A 1 257 ? -13.050 6.864 7.653 1.00 76.75 257 SER A N 1
ATOM 2003 C CA . SER A 1 257 ? -13.638 7.023 6.328 1.00 76.75 257 SER A CA 1
ATOM 2004 C C . SER A 1 257 ? -15.165 7.118 6.394 1.00 76.75 257 SER A C 1
ATOM 2006 O O . SER A 1 257 ? -15.785 6.697 7.364 1.00 76.75 257 SER A O 1
ATOM 2008 N N . TYR A 1 258 ? -15.793 7.644 5.339 1.00 76.25 258 TYR A N 1
ATOM 2009 C CA . TYR A 1 258 ? -17.253 7.713 5.264 1.00 76.25 258 TYR A CA 1
ATOM 2010 C C . TYR A 1 258 ? -17.907 6.328 5.372 1.00 76.25 258 TYR A C 1
ATOM 2012 O O . TYR A 1 258 ? -18.874 6.168 6.102 1.00 76.25 258 TYR A O 1
ATOM 2020 N N . THR A 1 259 ? -17.355 5.309 4.709 1.00 79.00 259 THR A N 1
ATOM 2021 C CA . THR A 1 259 ? -17.871 3.931 4.780 1.00 79.00 259 THR A CA 1
ATOM 2022 C C . THR A 1 259 ? -17.765 3.351 6.188 1.00 79.00 259 THR A C 1
ATOM 2024 O O . THR A 1 259 ? -18.693 2.711 6.663 1.00 79.00 259 THR A O 1
ATOM 2027 N N . GLN A 1 260 ? -16.663 3.630 6.880 1.00 82.38 260 GLN A N 1
ATOM 2028 C CA . GLN A 1 260 ? -16.467 3.274 8.283 1.00 82.38 260 GLN A CA 1
ATOM 2029 C C . GLN A 1 260 ? -17.473 3.980 9.197 1.00 82.38 260 GLN A C 1
ATOM 2031 O O . GLN A 1 260 ? -18.108 3.354 10.037 1.00 82.38 260 GLN A O 1
ATOM 2036 N N . TYR A 1 261 ? -17.674 5.275 8.988 1.00 82.44 261 TYR A N 1
ATOM 2037 C CA . TYR A 1 261 ? -18.675 6.039 9.718 1.00 82.44 261 TYR A CA 1
ATOM 2038 C C . TYR A 1 261 ? -20.101 5.498 9.497 1.00 82.44 261 TYR A C 1
ATOM 2040 O O . TYR A 1 261 ? -20.878 5.391 10.442 1.00 82.44 261 TYR A O 1
ATOM 2048 N N . GLN A 1 262 ? -20.436 5.100 8.264 1.00 82.56 262 GLN A N 1
ATOM 2049 C CA . GLN A 1 262 ? -21.711 4.449 7.947 1.00 82.56 262 GLN A CA 1
ATOM 2050 C C . GLN A 1 262 ? -21.862 3.084 8.637 1.00 82.56 262 GLN A C 1
ATOM 2052 O O . GLN A 1 262 ? -22.954 2.765 9.097 1.00 82.56 262 GLN A O 1
ATOM 2057 N N . ASP A 1 263 ? -20.786 2.296 8.766 1.00 85.88 263 ASP A N 1
ATOM 2058 C CA . ASP A 1 263 ? -20.821 1.031 9.521 1.00 85.88 263 ASP A CA 1
ATOM 2059 C C . ASP A 1 263 ? -21.208 1.266 10.991 1.00 85.88 263 ASP A C 1
ATOM 2061 O O . ASP A 1 263 ? -22.071 0.567 11.518 1.00 85.88 263 ASP A O 1
ATOM 2065 N N . ILE A 1 264 ? -20.652 2.305 11.626 1.00 85.00 264 ILE A N 1
ATOM 2066 C CA . ILE A 1 264 ? -21.000 2.687 13.005 1.00 85.00 264 ILE A CA 1
ATOM 2067 C C . ILE A 1 264 ? -22.481 3.085 13.108 1.00 85.00 264 ILE A C 1
ATOM 2069 O O . ILE A 1 264 ? -23.180 2.627 14.011 1.00 85.00 264 ILE A O 1
ATOM 2073 N N . ILE A 1 265 ? -22.998 3.877 12.161 1.00 83.19 265 ILE A N 1
ATOM 2074 C CA . ILE A 1 265 ? -24.424 4.251 12.131 1.00 83.19 265 ILE A CA 1
ATOM 2075 C C . ILE A 1 265 ? -25.328 3.026 12.010 1.00 83.19 265 ILE A C 1
ATOM 2077 O O . ILE A 1 265 ? -26.346 2.937 12.701 1.00 83.19 265 ILE A O 1
ATOM 2081 N N . ASN A 1 266 ? -24.986 2.090 11.127 1.00 86.31 266 ASN A N 1
ATOM 2082 C CA . ASN A 1 266 ? -25.799 0.898 10.915 1.00 86.31 266 ASN A CA 1
ATOM 2083 C C . ASN A 1 266 ? -25.889 0.060 12.195 1.00 86.31 266 ASN A C 1
ATOM 2085 O O . ASN A 1 266 ? -26.963 -0.441 12.522 1.00 86.31 266 ASN A O 1
ATOM 2089 N N . ARG A 1 267 ? -24.792 -0.031 12.958 1.00 86.50 267 ARG A N 1
ATOM 2090 C CA . ARG A 1 267 ? -24.761 -0.715 14.260 1.00 86.50 267 ARG A CA 1
ATOM 2091 C C . ARG A 1 267 ? -25.590 0.011 15.317 1.00 86.50 267 ARG A C 1
ATOM 2093 O O . ARG A 1 267 ? -26.392 -0.630 15.988 1.00 86.50 267 ARG A O 1
ATOM 2100 N N . LEU A 1 268 ? -25.486 1.339 15.402 1.00 84.38 268 LEU A N 1
ATOM 2101 C CA . LEU A 1 268 ? -26.337 2.155 16.281 1.00 84.38 268 LEU A CA 1
ATOM 2102 C C . LEU A 1 268 ? -27.824 1.979 15.961 1.00 84.38 268 LEU A C 1
ATOM 2104 O O . LEU A 1 268 ? -28.637 1.757 16.852 1.00 84.38 268 LEU A O 1
ATOM 2108 N N . THR A 1 269 ? -28.178 2.022 14.678 1.00 82.12 269 THR A N 1
ATOM 2109 C CA . THR A 1 269 ? -29.563 1.861 14.213 1.00 82.12 269 THR A CA 1
ATOM 2110 C C . THR A 1 269 ? -30.090 0.458 14.519 1.00 82.12 269 THR A C 1
ATOM 2112 O O . THR A 1 269 ? -31.243 0.295 14.923 1.00 82.12 269 THR A O 1
ATOM 2115 N N . HIS A 1 270 ? -29.241 -0.563 14.365 1.00 84.88 270 HIS A N 1
ATOM 2116 C CA . HIS A 1 270 ? -29.572 -1.934 14.735 1.00 84.88 270 HIS A CA 1
ATOM 2117 C C . HIS A 1 270 ? -29.852 -2.064 16.240 1.00 84.88 270 HIS A C 1
ATOM 2119 O O . HIS A 1 270 ? -30.891 -2.605 16.612 1.00 84.88 270 HIS A O 1
ATOM 2125 N N . ASN A 1 271 ? -28.988 -1.505 17.093 1.00 81.94 271 ASN A N 1
ATOM 2126 C CA . ASN A 1 271 ? -29.165 -1.521 18.548 1.00 81.94 271 ASN A CA 1
ATOM 2127 C C . ASN A 1 271 ? -30.438 -0.779 18.985 1.00 81.94 271 ASN A C 1
ATOM 2129 O O . ASN A 1 271 ? -31.231 -1.334 19.742 1.00 81.94 271 ASN A O 1
ATOM 2133 N N . ALA A 1 272 ? -30.697 0.408 18.427 1.00 78.50 272 ALA A N 1
ATOM 2134 C CA . ALA A 1 272 ? -31.925 1.173 18.672 1.00 78.50 272 ALA A CA 1
ATOM 2135 C C . ALA A 1 272 ? -33.190 0.364 18.354 1.00 78.50 272 ALA A C 1
ATOM 2137 O O . ALA A 1 272 ? -34.169 0.374 19.099 1.00 78.50 272 ALA A O 1
ATOM 2138 N N . THR A 1 273 ? -33.150 -0.375 17.240 1.00 82.38 273 THR A N 1
ATOM 2139 C CA . THR A 1 273 ? -34.257 -1.236 16.811 1.00 82.38 273 THR A CA 1
ATOM 2140 C C . THR A 1 273 ? -34.486 -2.375 17.805 1.00 82.38 273 THR A C 1
ATOM 2142 O O . THR A 1 273 ? -35.632 -2.688 18.113 1.00 82.38 273 THR A O 1
ATOM 2145 N N . LEU A 1 274 ? -33.415 -2.982 18.331 1.00 80.06 274 LEU A N 1
ATOM 2146 C CA . LEU A 1 274 ? -33.512 -4.049 19.333 1.00 80.06 274 LEU A CA 1
ATOM 2147 C C . LEU A 1 274 ? -34.084 -3.556 20.668 1.00 80.06 274 LEU A C 1
ATOM 2149 O O . LEU A 1 274 ? -34.796 -4.311 21.325 1.00 80.06 274 LEU A O 1
ATOM 2153 N N . LEU A 1 275 ? -33.793 -2.311 21.047 1.00 75.75 275 LEU A N 1
ATOM 2154 C CA . LEU A 1 275 ? -34.284 -1.679 22.277 1.00 75.75 275 LEU A CA 1
ATOM 2155 C C . LEU A 1 275 ? -35.645 -0.990 22.110 1.00 75.75 275 LEU A C 1
ATOM 2157 O O . LEU A 1 275 ? -36.211 -0.490 23.078 1.00 75.75 275 LEU A O 1
ATOM 2161 N N . ASN A 1 276 ? -36.194 -0.991 20.891 1.00 76.06 276 ASN A N 1
ATOM 2162 C CA . ASN A 1 276 ? -37.467 -0.361 20.554 1.00 76.06 276 ASN A CA 1
ATOM 2163 C C . ASN A 1 276 ? -37.530 1.136 20.935 1.00 76.06 276 ASN A C 1
ATOM 2165 O O . ASN A 1 276 ? -38.586 1.643 21.320 1.00 76.06 276 ASN A O 1
ATOM 2169 N N . HIS A 1 277 ? -36.408 1.858 20.812 1.00 68.69 277 HIS A N 1
ATOM 2170 C CA . HIS A 1 277 ? -36.338 3.305 21.048 1.00 68.69 277 HIS A CA 1
ATOM 2171 C C . HIS A 1 277 ? -35.785 4.070 19.845 1.00 68.69 277 HIS A C 1
ATOM 2173 O O . HIS A 1 277 ? -35.082 3.530 18.993 1.00 68.69 277 HIS A O 1
ATOM 2179 N N . GLN A 1 278 ? -36.103 5.365 19.765 1.00 58.25 278 GLN A N 1
ATOM 2180 C CA . GLN A 1 278 ? -35.569 6.248 18.727 1.00 58.25 278 GLN A CA 1
ATOM 2181 C C . GLN A 1 278 ? -34.314 6.968 19.221 1.00 58.25 278 GLN A C 1
ATOM 2183 O O . GLN A 1 278 ? -34.370 7.746 20.171 1.00 58.25 278 GLN A O 1
ATOM 2188 N N . ILE A 1 279 ? -33.191 6.768 18.531 1.00 61.47 279 ILE A N 1
ATOM 2189 C CA . ILE A 1 279 ? -31.996 7.597 18.721 1.00 61.47 279 ILE A CA 1
ATOM 2190 C C . ILE A 1 279 ? -32.199 8.905 17.954 1.00 61.47 279 ILE A C 1
ATOM 2192 O O . ILE A 1 279 ? -32.411 8.900 16.737 1.00 61.47 279 ILE A O 1
ATOM 2196 N N . ASN A 1 280 ? -32.101 10.045 18.641 1.00 58.03 280 ASN A N 1
ATOM 2197 C CA . ASN A 1 280 ? -32.132 11.343 17.974 1.00 58.03 280 ASN A CA 1
ATOM 2198 C C . ASN A 1 280 ? -30.829 11.570 17.187 1.00 58.03 280 ASN A C 1
ATOM 2200 O O . ASN A 1 280 ? -29.820 12.029 17.719 1.00 58.03 280 ASN A O 1
ATOM 2204 N N . MET A 1 281 ? -30.869 11.247 15.895 1.00 56.81 281 MET A N 1
ATOM 2205 C CA . MET A 1 281 ? -29.729 11.355 14.983 1.00 56.81 281 MET A CA 1
ATOM 2206 C C . MET A 1 281 ? -29.504 12.777 14.424 1.00 56.81 281 MET A C 1
ATOM 2208 O O . MET A 1 281 ? -28.544 13.001 13.683 1.00 56.81 281 MET A O 1
ATOM 2212 N N . GLN A 1 282 ? -30.356 13.759 14.758 1.00 49.84 282 GLN A N 1
ATOM 2213 C CA . GLN A 1 282 ? -30.312 15.102 14.153 1.00 49.84 282 GLN A CA 1
ATOM 2214 C C . GLN A 1 282 ? -29.037 15.891 14.483 1.00 49.84 282 GLN A C 1
ATOM 2216 O O . GLN A 1 282 ? -28.576 16.670 13.655 1.00 49.84 282 GLN A O 1
ATOM 2221 N N . SER A 1 283 ? -28.420 15.674 15.646 1.00 49.97 283 SER A N 1
ATOM 2222 C CA . SER A 1 283 ? -27.133 16.294 16.003 1.00 49.97 283 SER A CA 1
ATOM 2223 C C . SER A 1 283 ? -25.946 15.697 15.231 1.00 49.97 283 SER A C 1
ATOM 2225 O O . SER A 1 283 ? -24.903 16.339 15.090 1.00 49.97 283 SER A O 1
ATOM 2227 N N . TYR A 1 284 ? -26.102 14.491 14.679 1.00 54.25 284 TYR A N 1
ATOM 2228 C CA . TYR A 1 284 ? -25.045 13.750 13.988 1.00 54.25 284 TYR A CA 1
ATOM 2229 C C . TYR A 1 284 ? -25.068 13.946 12.463 1.00 54.25 284 TYR A C 1
ATOM 2231 O O . TYR A 1 284 ? -24.038 13.777 11.805 1.00 54.25 284 TYR A O 1
ATOM 2239 N N . SER A 1 285 ? -26.186 14.419 11.897 1.00 51.69 285 SER A N 1
ATOM 2240 C CA . SER A 1 285 ? -26.291 14.784 10.473 1.00 51.69 285 SER A CA 1
ATOM 2241 C C . SER A 1 285 ? -25.348 15.928 10.069 1.00 51.69 285 SER A C 1
ATOM 2243 O O . SER A 1 285 ? -24.819 15.936 8.956 1.00 51.69 285 SER A O 1
ATOM 2245 N N . LEU A 1 286 ? -25.058 16.860 10.983 1.00 48.28 286 LEU A N 1
ATOM 2246 C CA . LEU A 1 286 ? -24.110 17.951 10.742 1.00 48.28 286 LEU A CA 1
ATOM 2247 C C . LEU A 1 286 ? -22.660 17.438 10.666 1.00 48.28 286 LEU A C 1
ATOM 2249 O O . LEU A 1 286 ? -21.888 17.878 9.814 1.00 48.28 286 LEU A O 1
ATOM 2253 N N . LYS A 1 287 ? -22.294 16.456 11.506 1.00 52.88 287 LYS A N 1
ATOM 2254 C CA . LYS A 1 287 ? -20.978 15.791 11.448 1.00 52.88 287 LYS A CA 1
ATOM 2255 C C . LYS A 1 287 ? -20.813 14.982 10.158 1.00 52.88 287 LYS A C 1
ATOM 2257 O O . LYS A 1 287 ? -19.745 15.037 9.552 1.00 52.88 287 LYS A O 1
ATOM 2262 N N . LEU A 1 288 ? -21.870 14.300 9.704 1.00 50.16 288 LEU A N 1
ATOM 2263 C CA . LEU A 1 288 ? -21.927 13.640 8.392 1.00 50.16 288 LEU A CA 1
ATOM 2264 C C . LEU A 1 288 ? -21.648 14.610 7.243 1.00 50.16 288 LEU A C 1
ATOM 2266 O O . LEU A 1 288 ? -20.853 14.303 6.354 1.00 50.16 288 LEU A O 1
ATOM 2270 N N . TRP A 1 289 ? -22.282 15.783 7.274 1.00 49.47 289 TRP A N 1
ATOM 2271 C CA . TRP A 1 289 ? -22.095 16.815 6.260 1.00 49.47 289 TRP A CA 1
ATOM 2272 C C . TRP A 1 289 ? -20.645 17.319 6.232 1.00 49.47 289 TRP A C 1
ATOM 2274 O O . TRP A 1 289 ? -20.022 17.314 5.171 1.00 49.47 289 TRP A O 1
ATOM 2284 N N . ILE A 1 290 ? -20.051 17.619 7.392 1.00 54.72 290 ILE A N 1
ATOM 2285 C CA . ILE A 1 290 ? -18.641 18.037 7.498 1.00 54.72 290 ILE A CA 1
ATOM 2286 C C . ILE A 1 290 ? -17.688 16.941 6.986 1.00 54.72 290 ILE A C 1
ATOM 2288 O O . ILE A 1 290 ? -16.796 17.221 6.185 1.00 54.72 290 ILE A O 1
ATOM 2292 N N . LEU A 1 291 ? -17.892 15.679 7.381 1.00 50.62 291 LEU A N 1
ATOM 2293 C CA . LEU A 1 291 ? -17.071 14.550 6.920 1.00 50.62 291 LEU A CA 1
ATOM 2294 C C . LEU A 1 291 ? -17.207 14.289 5.411 1.00 50.62 291 LEU A C 1
ATOM 2296 O O . LEU A 1 291 ? -16.246 13.851 4.780 1.00 50.62 291 LEU A O 1
ATOM 2300 N N . SER A 1 292 ? -18.373 14.574 4.822 1.00 47.53 292 SER A N 1
ATOM 2301 C CA . SER A 1 292 ? -18.590 14.466 3.373 1.00 47.53 292 SER A CA 1
ATOM 2302 C C . SER A 1 292 ? -17.864 15.552 2.570 1.00 47.53 292 SER A C 1
ATOM 2304 O O . SER A 1 292 ? -17.494 15.312 1.422 1.00 47.53 292 SER A O 1
ATOM 2306 N N . ILE A 1 293 ? -17.617 16.718 3.180 1.00 45.94 293 ILE A N 1
ATOM 2307 C CA . ILE A 1 293 ? -16.891 17.839 2.567 1.00 45.94 293 ILE A CA 1
ATOM 2308 C C . ILE A 1 293 ? -15.379 17.616 2.632 1.00 45.94 293 ILE A C 1
ATOM 2310 O O . ILE A 1 293 ? -14.695 17.882 1.656 1.00 45.94 293 ILE A O 1
ATOM 2314 N N . ILE A 1 294 ? -14.856 17.058 3.730 1.00 44.56 294 ILE A N 1
ATOM 2315 C CA . ILE A 1 294 ? -13.412 16.784 3.910 1.00 44.56 294 ILE A CA 1
ATOM 2316 C C . ILE A 1 294 ? -12.879 15.720 2.917 1.00 44.56 294 ILE A C 1
ATOM 2318 O O . ILE A 1 294 ? -11.670 15.552 2.772 1.00 44.56 294 ILE A O 1
ATOM 2322 N N . LYS A 1 295 ? -13.764 14.994 2.220 1.00 44.94 295 LYS A N 1
ATOM 2323 C CA . LYS A 1 295 ? -13.420 13.937 1.251 1.00 44.94 295 LYS A CA 1
ATOM 2324 C C . LYS A 1 295 ? -13.768 14.250 -0.212 1.00 44.94 295 LYS A C 1
ATOM 2326 O O . LYS A 1 295 ? -13.606 13.358 -1.045 1.00 44.94 295 LYS A O 1
ATOM 2331 N N . ARG A 1 296 ? -14.257 15.453 -0.521 1.00 36.84 296 ARG A N 1
ATOM 2332 C CA . ARG A 1 296 ? -14.326 15.965 -1.900 1.00 36.84 296 ARG A CA 1
ATOM 2333 C C . ARG A 1 296 ? -13.114 16.838 -2.176 1.00 36.84 296 ARG A C 1
ATOM 2335 O O . ARG A 1 296 ? -12.622 16.756 -3.318 1.00 36.84 296 ARG A O 1
#

Mean predicted aligned error: 11.12 Å

Foldseek 3Di:
DDPDDPPPQPLQPLLQVQLVVQLQVLLCVQAVDSDNVPGDPVDPSNVQSSNLRNNQRSVLSNQLSVQLPALAQLSNQVSQQSSLQSNQVSSCVSVVNPGFGWGDRLQWIATPVVRDIGGPVCVVPDDPVRVVSSVRSVVSSVVSVVCVQQVLSPDLVRLQVVVCVVCVVAAEEEDAPDPDQWAADPVVRYIYGYPNQSNGTQLSVNLSSQLRVLLVVCVVPVPDPCPPPPDPVLVVLVSNLVSLVRSLVCSVVSVPALVRNVVSVVSNVVSCVVNVHDDPCVVSVVVSVVNVVVVD

Solvent-accessible surface area (backbone atoms only — not comparable to full-atom values): 15641 Å² total; per-residue (Å²): 137,88,88,75,69,94,78,78,72,67,71,60,54,38,20,51,53,20,18,53,52,17,22,52,52,17,35,20,66,57,57,78,42,86,53,75,90,76,47,59,82,86,39,68,57,27,55,50,28,19,52,44,19,22,53,30,18,19,52,14,17,38,50,16,45,56,38,36,70,41,64,54,78,43,16,46,33,51,6,40,28,49,15,34,32,47,30,22,48,42,44,14,59,71,57,73,61,75,43,66,39,33,37,30,61,24,42,29,33,44,30,72,76,76,72,45,79,50,37,68,93,45,56,92,82,52,53,74,66,54,51,53,50,22,54,54,21,42,52,43,43,48,51,30,50,47,35,54,73,32,40,64,42,51,52,67,65,57,51,47,53,52,48,37,67,74,39,72,92,50,52,67,49,80,36,81,86,47,88,42,41,49,45,61,39,80,93,76,60,30,34,31,34,9,52,64,20,58,69,40,43,48,21,50,32,49,34,41,52,54,23,33,47,40,54,51,50,51,64,71,63,66,79,65,90,59,85,87,69,91,48,74,66,63,50,53,45,53,54,51,42,53,17,47,50,51,30,63,71,40,27,75,84,38,58,47,50,72,70,57,51,50,52,48,49,54,52,45,53,50,44,28,59,76,70,74,50,85,76,84,57,75,81,52,53,59,55,52,53,54,58,57,56,80,73,109

pLDDT: mean 82.81, std 13.97, range [29.11, 97.31]

Sequence (296 aa):
MKYTDPSGEIIWVPIVIGAVIGTYMGGTLANNDYNPANWDYSSGKTWGYMAGGAIVGGISGYFGGMIAATEIPMSNTLGIMGASLVNSVGTSIYTGGQTDISISFGVGSFNFNTGKFNGIWNWNNISTMEKIGYSLGAILNSIDLYRFATWDVLSFEEKLAKLQKQYPNNNISYDPSTTKEGFYNENNKTIYLGKRGLNKNYGWAKSTVEHEYQHYLDYKNQDFDLTGIEDQRSYNILLDERAYLTEMNNAAKNGLSYTQYQDIINRLTHNATLLNHQINMQSYSLKLWILSIIKR